Protein AF-A0A517L2W8-F1 (afdb_monomer_lite)

Sequence (191 aa):
MQIPSYGAAPISATFLGARALQITFLIVVVGLTSNFVNGMVMAQHDPSKEIVGALVITCLAMLYTLLSISFYWASANIGMFVMAAIDFLIFIAFTVVSVSVGRPVASLNCYYPFANFGGDVLKNIQDNIGKPGSTIALQSWTGMSKSNCFETKAIWGFCIALTVLYFTTAALLPTLHFKNKKAGGFVKTVE

Secondary structure (DSSP, 8-state):
-PPB-TT-HHHHHHHHHHHHHHHHHHHHHHHHHHHHHHHHHHTTEEPPHHHHHHHHHHHHHHHHHHHHHHHHHTT-TTHHHHHHHHHHHHHHHHHHHHHHHHHHHHT--SSSTTTT--HHHHHHHHHHTT-TTEE--HHHHHTS-HHHHHHHHHHHHHHHHHHHHHHHHHHHHHHHHHHHHHTTT--PBP-

Organism: NCBI:txid50376

Foldseek 3Di:
DFQFCLLPNVLSVLLVVLLVLLLVLLVLLLVLLVVLCVVQVVQLEHEAPLSVLLNVLSVVSNVLSVVLVVVSVVLDLVVLLVLLVVLVVSLVSLVVSLVVLCVLLVQDDLVQQPPRDDPVLVVLCVVARPPRHHHRHLNNSLSHHSVSSVSSVSSSVSSVVSSVSSNSSSVSSVVSSVSSVVVVVDRDGDD

Structure (mmCIF, N/CA/C/O backbone):
data_AF-A0A517L2W8-F1
#
_entry.id   AF-A0A517L2W8-F1
#
loop_
_atom_site.group_PDB
_atom_site.id
_atom_site.type_symbol
_atom_site.label_atom_id
_atom_site.label_alt_id
_atom_site.label_comp_id
_atom_site.label_asym_id
_atom_site.label_entity_id
_atom_site.label_seq_id
_atom_site.pdbx_PDB_ins_code
_atom_site.Cartn_x
_atom_site.Cartn_y
_atom_site.Cartn_z
_atom_site.occupancy
_atom_site.B_iso_or_equiv
_atom_site.auth_seq_id
_atom_site.auth_comp_id
_atom_site.auth_asym_id
_atom_site.auth_atom_id
_atom_site.pdbx_PDB_model_num
ATOM 1 N N . MET A 1 1 ? -20.989 15.543 9.792 1.00 58.00 1 MET A N 1
ATOM 2 C CA . MET A 1 1 ? -21.321 14.321 10.560 1.00 58.00 1 MET A CA 1
ATOM 3 C C . MET A 1 1 ? -20.370 14.226 11.736 1.00 58.00 1 MET A C 1
ATOM 5 O O . MET A 1 1 ? -19.180 14.437 11.538 1.00 58.00 1 MET A O 1
ATOM 9 N N . GLN A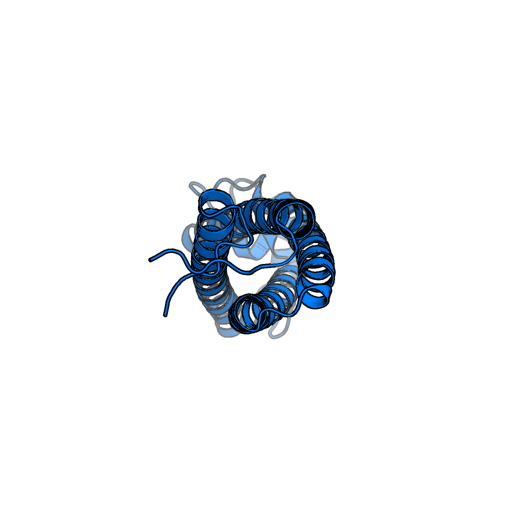 1 2 ? -20.891 13.990 12.940 1.00 69.19 2 GLN A N 1
ATOM 10 C CA . GLN A 1 2 ? -20.072 13.874 14.150 1.00 69.19 2 GLN A CA 1
ATOM 11 C C . GLN A 1 2 ? -19.293 12.556 14.136 1.00 69.19 2 GLN A C 1
ATOM 13 O O . GLN A 1 2 ? -19.828 11.515 13.754 1.00 69.19 2 GLN A O 1
ATOM 18 N N . ILE A 1 3 ? -18.021 12.607 14.530 1.00 73.31 3 ILE A N 1
ATOM 19 C CA . ILE A 1 3 ? -17.150 11.431 14.561 1.00 73.31 3 ILE A CA 1
ATOM 20 C C . ILE A 1 3 ? -17.549 10.564 15.771 1.00 73.31 3 ILE A C 1
ATOM 22 O O . ILE A 1 3 ? -17.597 11.079 16.893 1.00 73.31 3 ILE A O 1
ATOM 26 N N . PRO A 1 4 ? -17.821 9.258 15.594 1.00 74.75 4 PRO A N 1
ATOM 27 C CA . PRO A 1 4 ? -18.129 8.372 16.715 1.00 74.75 4 PRO A CA 1
ATOM 28 C C . PRO A 1 4 ? -16.947 8.280 17.696 1.00 74.75 4 PRO A C 1
ATOM 30 O O . PRO A 1 4 ? -15.856 7.872 17.307 1.00 74.75 4 PRO A O 1
ATOM 33 N N . SER A 1 5 ? -17.133 8.630 18.974 1.00 73.38 5 SER A N 1
ATOM 34 C CA . SER A 1 5 ? -16.032 8.641 19.959 1.00 73.38 5 SER A CA 1
ATOM 35 C C . SER A 1 5 ? -15.668 7.247 20.474 1.00 73.38 5 SER A C 1
ATOM 37 O O . SER A 1 5 ? -14.522 7.015 20.851 1.00 73.38 5 SER A O 1
ATOM 39 N N . TYR A 1 6 ? -16.637 6.321 20.543 1.00 73.00 6 TYR A N 1
ATOM 40 C CA . TYR A 1 6 ? -16.485 4.979 21.142 1.00 73.00 6 TYR A CA 1
ATOM 41 C C . TYR A 1 6 ? -15.794 4.988 22.528 1.00 73.00 6 TYR A C 1
ATOM 43 O O . TYR A 1 6 ? -15.005 4.105 22.867 1.00 73.00 6 TYR A O 1
ATOM 51 N N . GLY A 1 7 ? -16.040 6.032 23.331 1.00 72.06 7 GLY A N 1
ATOM 52 C CA . GLY A 1 7 ? -15.408 6.224 24.643 1.00 72.06 7 GLY A CA 1
ATOM 53 C C . GLY A 1 7 ? -13.918 6.604 24.599 1.00 72.06 7 GLY A C 1
ATOM 54 O O . GLY A 1 7 ? -13.268 6.634 25.644 1.00 72.06 7 GLY A O 1
ATOM 55 N N . ALA A 1 8 ? -13.366 6.885 23.414 1.00 79.88 8 ALA A N 1
ATOM 56 C CA . ALA A 1 8 ? -11.967 7.228 23.186 1.00 79.88 8 ALA A CA 1
ATOM 57 C C . ALA A 1 8 ? -11.789 8.141 21.952 1.00 79.88 8 ALA A C 1
ATOM 59 O O . ALA A 1 8 ? -11.167 7.751 20.961 1.00 79.88 8 ALA A O 1
ATOM 60 N N . ALA A 1 9 ? -12.283 9.381 22.049 1.00 78.19 9 ALA A N 1
ATOM 61 C CA . ALA A 1 9 ? -12.197 10.411 21.006 1.00 78.19 9 ALA A CA 1
ATOM 62 C C . ALA A 1 9 ? -10.835 10.508 20.278 1.00 78.19 9 ALA A C 1
ATOM 64 O O . ALA A 1 9 ? -10.842 10.496 19.047 1.00 78.19 9 ALA A O 1
ATOM 65 N N . PRO A 1 10 ? -9.667 10.547 20.962 1.00 84.56 10 PRO A N 1
ATOM 66 C CA . PRO A 1 10 ? -8.392 10.670 20.253 1.00 84.56 10 PRO A CA 1
ATOM 67 C C . PRO A 1 10 ? -8.080 9.447 19.382 1.00 84.56 10 PRO A C 1
ATOM 69 O O . PRO A 1 10 ? -7.585 9.602 18.274 1.00 84.56 10 PRO A O 1
ATOM 72 N N . ILE A 1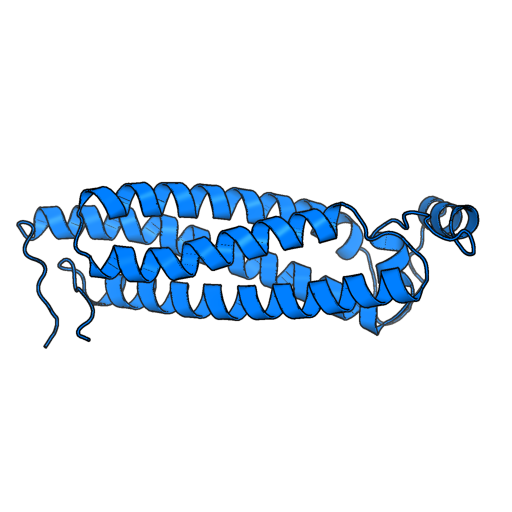 11 ? -8.425 8.237 19.835 1.00 86.12 11 ILE A N 1
ATOM 73 C CA . ILE A 1 11 ? -8.148 6.987 19.107 1.00 86.12 11 ILE A CA 1
ATOM 74 C C . ILE A 1 11 ? -9.038 6.887 17.863 1.00 86.12 11 ILE A C 1
ATOM 76 O O . ILE A 1 11 ? -8.580 6.497 16.790 1.00 86.12 11 ILE A O 1
ATOM 80 N N . SER A 1 12 ? -10.302 7.288 18.006 1.00 86.12 12 SER A N 1
ATOM 81 C CA . SER A 1 12 ? -11.254 7.407 16.902 1.00 86.12 12 SER A CA 1
ATOM 82 C C . SER A 1 12 ? -10.766 8.384 15.822 1.00 86.12 12 SER A C 1
ATOM 84 O O . SER A 1 12 ? -10.718 8.037 14.639 1.00 86.12 12 SER A O 1
ATOM 86 N N . ALA A 1 13 ? -10.303 9.570 16.230 1.00 87.69 13 ALA A N 1
ATOM 87 C CA . ALA A 1 13 ? -9.755 10.563 15.311 1.00 87.69 13 ALA A CA 1
ATOM 88 C C . ALA A 1 13 ? -8.490 10.056 14.596 1.00 87.69 13 ALA A C 1
ATOM 90 O O . ALA A 1 13 ? -8.365 10.225 13.382 1.00 87.69 13 ALA A O 1
ATOM 91 N N . THR A 1 14 ? -7.577 9.380 15.308 1.00 91.00 14 THR A N 1
ATOM 92 C CA . THR A 1 14 ? -6.382 8.774 14.697 1.00 91.00 14 THR A CA 1
ATOM 93 C C . THR A 1 14 ? -6.744 7.695 13.678 1.00 91.00 14 THR A C 1
ATOM 95 O O . THR A 1 14 ? -6.132 7.648 12.614 1.00 91.00 14 THR A O 1
ATOM 98 N N . PHE A 1 15 ? -7.754 6.861 13.951 1.00 91.56 15 PHE A N 1
ATOM 99 C CA . PHE A 1 15 ? -8.226 5.860 12.990 1.00 91.56 15 PHE A CA 1
ATOM 100 C C . PHE A 1 15 ? -8.744 6.513 11.701 1.00 91.56 15 PHE A C 1
ATOM 102 O O . PHE A 1 15 ? -8.334 6.121 10.608 1.00 91.56 15 PHE A O 1
ATOM 109 N N . LEU A 1 16 ? -9.590 7.542 11.812 1.00 91.50 16 LEU A N 1
ATOM 110 C CA . LEU A 1 16 ? -10.121 8.241 10.639 1.00 91.50 16 LEU A CA 1
ATOM 111 C C . LEU A 1 16 ? -9.016 8.980 9.861 1.00 91.50 16 LEU A C 1
ATOM 113 O O . LEU A 1 16 ? -8.999 8.946 8.631 1.00 91.50 16 LEU A O 1
ATOM 117 N N . GLY A 1 17 ? -8.055 9.584 10.566 1.00 93.31 17 GLY A N 1
ATOM 118 C CA . GLY A 1 17 ? -6.875 10.199 9.955 1.00 93.31 17 GLY A CA 1
ATOM 119 C C . GLY A 1 17 ? -6.003 9.186 9.206 1.00 93.31 17 GLY A C 1
ATOM 120 O O . GLY A 1 17 ? -5.597 9.437 8.071 1.00 93.31 17 GLY A O 1
ATOM 121 N N . ALA A 1 18 ? -5.779 8.006 9.791 1.00 95.00 18 ALA A N 1
ATOM 122 C CA . ALA A 1 18 ? -5.057 6.921 9.134 1.00 95.00 18 ALA A CA 1
ATOM 123 C C . ALA A 1 18 ? -5.788 6.434 7.872 1.00 95.00 18 ALA A C 1
ATOM 125 O O . ALA A 1 18 ? -5.142 6.227 6.849 1.00 95.00 18 ALA A O 1
ATOM 126 N N . ARG A 1 19 ? -7.126 6.334 7.895 1.00 94.69 19 ARG A N 1
ATOM 127 C CA . ARG A 1 19 ? -7.937 5.993 6.710 1.00 94.69 19 ARG A CA 1
ATOM 128 C C . ARG A 1 19 ? -7.800 7.023 5.589 1.00 94.69 19 ARG A C 1
ATOM 130 O O . ARG A 1 19 ? -7.631 6.642 4.433 1.00 94.69 19 ARG A O 1
ATOM 137 N N . ALA A 1 20 ? -7.819 8.313 5.916 1.00 95.19 20 ALA A N 1
ATOM 138 C CA . ALA A 1 20 ? -7.631 9.373 4.926 1.00 95.19 20 ALA A CA 1
ATOM 139 C C . ALA A 1 20 ? -6.241 9.300 4.261 1.00 95.19 20 ALA A C 1
ATOM 141 O O . ALA A 1 20 ? -6.124 9.394 3.035 1.00 95.19 20 ALA A O 1
ATOM 142 N N . LEU A 1 21 ? -5.190 9.064 5.055 1.00 96.12 21 LEU A N 1
ATOM 143 C CA . LEU A 1 21 ? -3.832 8.866 4.539 1.00 96.12 21 LEU A CA 1
ATOM 144 C C . LEU A 1 21 ? -3.711 7.590 3.696 1.00 96.12 21 LEU A C 1
ATOM 146 O O . LEU A 1 21 ? -3.106 7.635 2.627 1.00 96.12 21 LEU A O 1
ATOM 150 N N . GLN A 1 22 ? -4.328 6.481 4.124 1.00 97.06 22 GLN A N 1
ATOM 151 C CA . GLN A 1 22 ? -4.379 5.238 3.346 1.00 97.06 22 GLN A CA 1
ATOM 152 C C . GLN A 1 22 ? -4.997 5.488 1.969 1.00 97.06 22 GLN A C 1
ATOM 154 O O . GLN A 1 22 ? -4.376 5.155 0.967 1.00 97.06 22 GLN A O 1
ATOM 159 N N . ILE A 1 23 ? -6.168 6.133 1.897 1.00 96.62 23 ILE A N 1
ATOM 160 C CA . ILE A 1 23 ? -6.827 6.459 0.620 1.00 96.62 23 ILE A CA 1
ATOM 161 C C . ILE A 1 23 ? -5.908 7.299 -0.267 1.00 96.62 23 ILE A C 1
ATOM 163 O O . ILE A 1 23 ? -5.744 6.995 -1.447 1.00 96.62 23 ILE A O 1
ATOM 167 N N . THR A 1 24 ? -5.270 8.318 0.308 1.00 96.88 24 THR A N 1
ATOM 168 C CA . THR A 1 24 ? -4.373 9.212 -0.434 1.00 96.88 24 THR A CA 1
ATOM 169 C C . THR A 1 24 ? -3.207 8.436 -1.046 1.00 96.88 24 THR A C 1
ATOM 171 O O . THR A 1 24 ? -2.943 8.551 -2.242 1.00 96.88 24 THR A O 1
ATOM 174 N N . PHE A 1 25 ? -2.537 7.590 -0.260 1.00 96.75 25 PHE A N 1
ATOM 175 C CA . PHE A 1 25 ? -1.421 6.779 -0.747 1.00 96.75 25 PHE A CA 1
ATOM 176 C C . PHE A 1 25 ? -1.865 5.709 -1.748 1.00 96.75 25 PHE A C 1
ATOM 178 O O . PHE A 1 25 ? -1.164 5.488 -2.731 1.00 96.75 25 PHE A O 1
ATOM 185 N N . LEU A 1 26 ? -3.038 5.095 -1.566 1.00 96.81 26 LEU A N 1
ATOM 186 C CA . LEU A 1 26 ? -3.591 4.138 -2.531 1.00 96.81 26 LEU A CA 1
ATOM 187 C C . LEU A 1 26 ? -3.848 4.804 -3.890 1.00 96.81 26 LEU A C 1
ATOM 189 O O . LEU A 1 26 ? -3.495 4.225 -4.912 1.00 96.81 26 LEU A O 1
ATOM 193 N N . ILE A 1 27 ? -4.399 6.024 -3.921 1.00 96.25 27 ILE A N 1
ATOM 194 C CA . ILE A 1 27 ? -4.613 6.778 -5.171 1.00 96.25 27 ILE A CA 1
ATOM 195 C C . ILE A 1 27 ? -3.280 7.053 -5.870 1.00 96.25 27 ILE A C 1
ATOM 197 O O . ILE A 1 27 ? -3.160 6.832 -7.075 1.00 96.25 27 ILE A O 1
ATOM 201 N N . VAL A 1 28 ? -2.264 7.486 -5.117 1.00 96.12 28 VAL A N 1
ATOM 202 C CA . VAL A 1 28 ? -0.927 7.740 -5.672 1.00 96.12 28 VAL A CA 1
ATOM 203 C C . VAL A 1 28 ? -0.316 6.460 -6.245 1.00 96.12 28 VAL A C 1
ATOM 205 O O . VAL A 1 28 ? 0.181 6.478 -7.370 1.00 96.12 28 VAL A O 1
ATOM 208 N N . VAL A 1 29 ? -0.393 5.337 -5.523 1.00 94.94 29 VAL A N 1
ATOM 209 C CA . VAL A 1 29 ? 0.122 4.044 -6.003 1.00 94.94 29 VAL A CA 1
ATOM 210 C C . VAL A 1 29 ? -0.596 3.607 -7.276 1.00 94.94 29 VAL A C 1
ATOM 212 O O . VAL A 1 29 ? 0.080 3.218 -8.226 1.00 94.94 29 VAL A O 1
ATOM 215 N N . VAL A 1 30 ? -1.928 3.712 -7.346 1.00 95.56 30 VAL A N 1
ATOM 216 C CA . VAL A 1 30 ? -2.695 3.392 -8.565 1.00 95.56 30 VAL A CA 1
ATOM 217 C C . VAL A 1 30 ? -2.257 4.273 -9.739 1.00 95.56 30 VAL A C 1
ATOM 219 O O . VAL A 1 30 ? -2.046 3.759 -10.836 1.00 95.56 30 VAL A O 1
ATOM 222 N N . GLY A 1 31 ? -2.062 5.576 -9.520 1.00 94.88 31 GLY A N 1
ATOM 223 C CA . GLY A 1 31 ? -1.613 6.503 -10.562 1.00 94.88 31 GLY A CA 1
ATOM 224 C C . GLY A 1 31 ? -0.226 6.156 -11.113 1.00 94.88 31 GLY A C 1
ATOM 225 O O . GLY A 1 31 ? -0.067 5.997 -12.323 1.00 94.88 31 GLY A O 1
ATOM 226 N N . LEU A 1 32 ? 0.759 5.976 -10.226 1.00 93.94 32 LEU A N 1
ATOM 227 C CA . LEU A 1 32 ? 2.132 5.627 -10.613 1.00 93.94 32 LEU A CA 1
ATOM 228 C C . LEU A 1 32 ? 2.197 4.249 -11.285 1.00 93.94 32 LEU A C 1
ATOM 230 O O . LEU A 1 32 ? 2.817 4.085 -12.328 1.00 93.94 32 LEU A O 1
ATOM 234 N N . THR A 1 33 ? 1.518 3.243 -10.732 1.00 91.81 33 THR A N 1
ATOM 235 C CA . THR A 1 33 ? 1.514 1.895 -11.328 1.00 91.81 33 THR A CA 1
ATOM 236 C C . THR A 1 33 ? 0.830 1.868 -12.694 1.00 91.81 33 THR A C 1
ATOM 238 O O . THR A 1 33 ? 1.319 1.191 -13.594 1.00 91.81 33 THR A O 1
ATOM 241 N N . SER A 1 34 ? -0.243 2.638 -12.894 1.00 91.00 34 SER A N 1
ATOM 242 C CA . SER A 1 34 ? -0.917 2.738 -14.197 1.00 91.00 34 SER A CA 1
ATOM 243 C C . SER A 1 34 ? -0.026 3.386 -15.256 1.00 91.00 34 SER A C 1
ATOM 245 O O . SER A 1 34 ? 0.056 2.883 -16.376 1.00 91.00 34 SER A O 1
ATOM 247 N N . ASN A 1 35 ? 0.681 4.466 -14.905 1.00 91.88 35 ASN A N 1
ATOM 248 C CA . ASN A 1 35 ? 1.627 5.117 -15.811 1.00 91.88 35 ASN A CA 1
ATOM 249 C C . ASN A 1 35 ? 2.805 4.192 -16.162 1.00 91.88 35 ASN A C 1
ATOM 251 O O . ASN A 1 35 ? 3.154 4.041 -17.334 1.00 91.88 35 ASN A O 1
ATOM 255 N N . PHE A 1 36 ? 3.346 3.491 -15.166 1.00 89.25 36 PHE A N 1
ATOM 256 C CA . PHE A 1 36 ? 4.402 2.504 -15.359 1.00 89.25 36 PHE A CA 1
ATOM 257 C C . PHE A 1 36 ? 3.981 1.350 -16.289 1.00 89.25 36 PHE A C 1
ATOM 259 O O . PHE A 1 36 ? 4.731 0.970 -17.190 1.00 89.25 36 PHE A O 1
ATOM 266 N N . VAL A 1 37 ? 2.765 0.816 -16.112 1.00 89.88 37 VAL A N 1
ATOM 267 C CA . VAL A 1 37 ? 2.191 -0.218 -16.992 1.00 89.88 37 VAL A CA 1
ATOM 268 C C . VAL A 1 37 ? 1.983 0.318 -18.407 1.00 89.88 37 VAL A C 1
ATOM 270 O O . VAL A 1 37 ? 2.362 -0.354 -19.365 1.00 89.88 37 VAL A O 1
ATOM 273 N N . ASN A 1 38 ? 1.451 1.535 -18.554 1.00 90.38 38 ASN A N 1
ATOM 274 C CA . ASN A 1 38 ? 1.287 2.170 -19.860 1.00 90.38 38 ASN A CA 1
ATOM 275 C C . ASN A 1 38 ? 2.630 2.302 -20.598 1.00 90.38 38 ASN A C 1
ATOM 277 O O . ASN A 1 38 ? 2.705 2.003 -21.786 1.00 90.38 38 ASN A O 1
ATOM 281 N N . GLY A 1 39 ? 3.707 2.659 -19.889 1.00 87.00 39 GLY A N 1
ATOM 282 C CA . GLY A 1 39 ? 5.055 2.709 -20.457 1.00 87.00 39 GLY A CA 1
ATOM 283 C C . GLY A 1 39 ? 5.515 1.372 -21.052 1.00 87.00 39 GLY A C 1
ATOM 284 O O . GLY A 1 39 ? 6.052 1.355 -22.159 1.00 87.00 39 GLY A O 1
ATOM 285 N N . MET A 1 40 ? 5.269 0.254 -20.360 1.00 85.62 40 MET A N 1
ATOM 286 C CA . MET A 1 40 ? 5.620 -1.087 -20.857 1.00 85.62 40 MET A CA 1
ATOM 287 C C . MET A 1 40 ? 4.791 -1.481 -22.083 1.00 85.62 40 MET A C 1
ATOM 289 O O . MET A 1 40 ? 5.347 -1.926 -23.087 1.00 85.62 40 MET A O 1
ATOM 293 N N . VAL A 1 41 ? 3.477 -1.243 -22.034 1.00 88.75 41 VAL A N 1
ATOM 294 C CA . VAL A 1 41 ? 2.559 -1.574 -23.135 1.00 88.75 41 VAL A CA 1
ATOM 295 C C . VAL A 1 41 ? 2.881 -0.758 -24.389 1.00 88.75 41 VAL A C 1
ATOM 297 O O . VAL A 1 41 ? 2.929 -1.304 -25.493 1.00 88.75 41 VAL A O 1
ATOM 300 N N . MET A 1 42 ? 3.177 0.538 -24.238 1.00 87.62 42 MET A N 1
ATOM 301 C CA . MET A 1 42 ? 3.607 1.386 -25.356 1.00 87.62 42 MET A CA 1
ATOM 302 C C . MET A 1 42 ? 4.927 0.910 -25.976 1.00 87.62 42 MET A C 1
ATOM 304 O O . MET A 1 42 ? 5.119 1.059 -27.180 1.00 87.62 42 MET A O 1
ATOM 308 N N . ALA A 1 43 ? 5.804 0.286 -25.186 1.00 84.06 43 ALA A N 1
ATOM 309 C CA . ALA A 1 43 ? 7.033 -0.342 -25.664 1.00 84.06 43 ALA A CA 1
ATOM 310 C C . ALA A 1 43 ? 6.844 -1.782 -26.184 1.00 84.06 43 ALA A C 1
ATOM 312 O O . ALA A 1 43 ? 7.834 -2.452 -26.458 1.00 84.06 43 ALA A O 1
ATOM 313 N N . GLN A 1 44 ? 5.599 -2.249 -26.362 1.00 83.69 44 GLN A N 1
ATOM 314 C CA . GLN A 1 44 ? 5.260 -3.594 -26.856 1.00 83.69 44 GLN A CA 1
ATOM 315 C C . GLN A 1 44 ? 5.723 -4.738 -25.936 1.00 83.69 44 GLN A C 1
ATOM 317 O O . GLN A 1 44 ? 5.949 -5.860 -26.399 1.00 83.69 44 GLN A O 1
ATOM 322 N N . HIS A 1 45 ? 5.828 -4.466 -24.634 1.00 83.12 45 HIS A N 1
ATOM 323 C CA . HIS A 1 45 ? 6.182 -5.451 -23.617 1.00 83.12 45 HIS A CA 1
ATOM 324 C C . HIS A 1 45 ? 5.017 -5.722 -22.669 1.00 83.12 45 HIS A C 1
ATOM 326 O O . HIS A 1 45 ? 4.269 -4.815 -22.295 1.00 83.12 45 HIS A O 1
ATOM 332 N N . ASP A 1 46 ? 4.906 -6.976 -22.237 1.00 84.06 46 ASP A N 1
ATOM 333 C CA . ASP A 1 46 ? 3.915 -7.361 -21.240 1.00 84.06 46 ASP A CA 1
ATOM 334 C C . ASP A 1 46 ? 4.347 -6.889 -19.845 1.00 84.06 46 ASP A C 1
ATOM 336 O O . ASP A 1 46 ? 5.527 -7.014 -19.484 1.00 84.06 46 ASP A O 1
ATOM 340 N N . PRO A 1 47 ? 3.411 -6.361 -19.034 1.00 82.81 47 PRO A N 1
ATOM 341 C CA . PRO A 1 47 ? 3.729 -5.845 -17.715 1.00 82.81 47 PRO A CA 1
ATOM 342 C C . PRO A 1 47 ? 4.225 -6.950 -16.780 1.00 82.81 47 PRO A C 1
ATOM 344 O O . PRO A 1 47 ? 3.739 -8.084 -16.794 1.00 82.81 47 PRO A O 1
ATOM 347 N N . SER A 1 48 ? 5.179 -6.603 -15.916 1.00 82.56 48 SER A N 1
ATOM 348 C CA . SER A 1 48 ? 5.731 -7.548 -14.950 1.00 82.56 48 SER A CA 1
ATOM 349 C C . SER A 1 48 ? 4.673 -8.012 -13.938 1.00 82.56 48 SER A C 1
ATOM 351 O O . SER A 1 48 ? 3.843 -7.235 -13.449 1.00 82.56 48 SER A O 1
ATOM 353 N N . LYS A 1 49 ? 4.708 -9.305 -13.597 1.00 85.75 49 LYS A N 1
ATOM 354 C CA . LYS A 1 49 ? 3.699 -9.956 -12.741 1.00 85.75 49 LYS A CA 1
ATOM 355 C C . LYS A 1 49 ? 3.615 -9.322 -11.352 1.00 85.75 49 LYS A C 1
ATOM 357 O O . LYS A 1 49 ? 2.538 -9.265 -10.765 1.00 85.75 49 LYS A O 1
ATOM 362 N N . GLU A 1 50 ? 4.737 -8.825 -10.839 1.00 86.12 50 GLU A N 1
ATOM 363 C CA . GLU A 1 50 ? 4.837 -8.182 -9.531 1.00 86.12 50 GLU A CA 1
ATOM 364 C C . GLU A 1 50 ? 4.038 -6.874 -9.481 1.00 86.12 50 GLU A C 1
ATOM 366 O O . GLU A 1 50 ? 3.312 -6.635 -8.517 1.00 86.12 50 GLU A O 1
ATOM 371 N N . ILE A 1 51 ? 4.126 -6.047 -10.531 1.00 86.31 51 ILE A N 1
ATOM 372 C CA . ILE A 1 51 ? 3.413 -4.763 -10.599 1.00 86.31 51 ILE A CA 1
ATOM 373 C C . ILE A 1 51 ? 1.922 -4.984 -10.832 1.00 86.31 51 ILE A C 1
ATOM 375 O O . ILE A 1 51 ? 1.104 -4.328 -10.187 1.00 86.31 51 ILE A O 1
ATOM 379 N N . VAL A 1 52 ? 1.556 -5.947 -11.682 1.00 88.06 52 VAL A N 1
ATOM 380 C CA . VAL A 1 52 ? 0.147 -6.319 -11.880 1.00 88.06 52 VAL A CA 1
ATOM 381 C C . VAL A 1 52 ? -0.462 -6.826 -10.569 1.00 88.06 52 VAL A C 1
ATOM 383 O O . VAL A 1 52 ? -1.547 -6.391 -10.185 1.00 88.06 52 VAL A O 1
ATOM 386 N N . GLY A 1 53 ? 0.251 -7.684 -9.831 1.00 87.06 53 GLY A N 1
ATOM 387 C CA . GLY A 1 53 ? -0.187 -8.158 -8.517 1.00 87.06 53 GLY A CA 1
ATOM 388 C C . GLY A 1 53 ? -0.348 -7.025 -7.498 1.00 87.06 53 GLY A C 1
ATOM 389 O O . GLY A 1 53 ? -1.366 -6.958 -6.805 1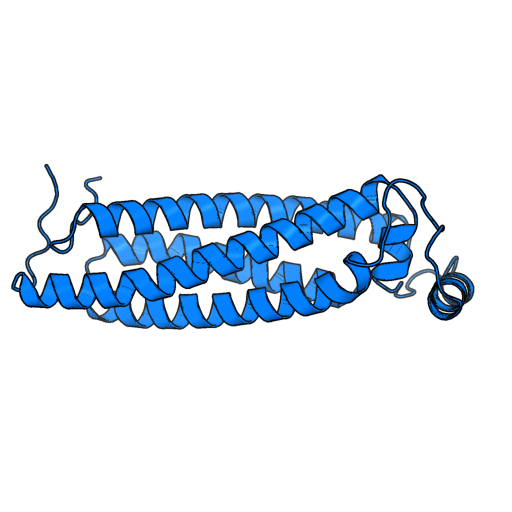.00 87.06 53 GLY A O 1
ATOM 390 N N . ALA A 1 54 ? 0.612 -6.096 -7.444 1.00 89.19 54 ALA A N 1
ATOM 391 C CA . ALA A 1 54 ? 0.540 -4.921 -6.579 1.00 89.19 54 ALA A CA 1
ATOM 392 C C . ALA A 1 54 ? -0.663 -4.024 -6.916 1.00 89.19 54 ALA A C 1
ATOM 394 O O . ALA A 1 54 ? -1.358 -3.570 -6.005 1.00 89.19 54 ALA A O 1
ATOM 395 N N . LEU A 1 55 ? -0.949 -3.809 -8.204 1.00 91.56 55 LEU A N 1
ATOM 396 C CA . LEU A 1 55 ? -2.093 -3.020 -8.660 1.00 91.56 55 LEU A CA 1
ATOM 397 C C . LEU A 1 55 ? -3.419 -3.646 -8.206 1.00 91.56 55 LEU A C 1
ATOM 399 O O . LEU A 1 55 ? -4.252 -2.954 -7.624 1.00 91.56 55 LEU A O 1
ATOM 403 N N . VAL A 1 56 ? -3.593 -4.959 -8.393 1.00 93.50 56 VAL A N 1
ATOM 404 C CA . VAL A 1 56 ? -4.815 -5.672 -7.976 1.00 93.50 56 VAL A CA 1
ATOM 405 C C . VAL A 1 56 ? -5.037 -5.556 -6.466 1.00 93.50 56 VAL A C 1
ATOM 407 O O . VAL A 1 56 ? -6.136 -5.203 -6.033 1.00 93.50 56 VAL A O 1
ATOM 410 N N . ILE A 1 57 ? -3.996 -5.794 -5.659 1.00 94.31 57 ILE A N 1
ATOM 411 C CA . ILE A 1 57 ? -4.073 -5.662 -4.195 1.00 94.31 57 ILE A CA 1
ATOM 412 C C . ILE A 1 57 ? -4.431 -4.224 -3.804 1.00 94.31 57 ILE A C 1
ATOM 414 O O . ILE A 1 57 ? -5.293 -4.018 -2.951 1.00 94.31 57 ILE A O 1
ATOM 418 N N . THR A 1 58 ? -3.824 -3.231 -4.455 1.00 94.88 58 THR A N 1
ATOM 419 C CA . THR A 1 58 ? -4.078 -1.807 -4.190 1.00 94.88 58 THR A CA 1
ATOM 420 C C . THR A 1 58 ? -5.529 -1.427 -4.493 1.00 94.88 58 THR A C 1
ATOM 422 O O . THR A 1 58 ? -6.161 -0.751 -3.682 1.00 94.88 58 THR A O 1
ATOM 425 N N . CYS A 1 59 ? -6.099 -1.909 -5.601 1.00 94.69 59 CYS A N 1
ATOM 426 C CA . CYS A 1 59 ? -7.502 -1.674 -5.952 1.00 94.69 59 CYS A CA 1
ATOM 427 C C . CYS A 1 59 ? -8.470 -2.297 -4.933 1.00 94.69 59 CYS A C 1
ATOM 429 O O . CYS A 1 59 ? -9.404 -1.634 -4.480 1.00 94.69 59 CYS A O 1
ATOM 431 N N . LEU A 1 60 ? -8.231 -3.548 -4.523 1.00 95.12 60 LEU A N 1
ATOM 432 C CA . LEU A 1 60 ? -9.049 -4.216 -3.502 1.00 95.12 60 LEU A CA 1
ATOM 433 C C . LEU A 1 60 ? -8.953 -3.504 -2.147 1.00 95.12 60 LEU A C 1
ATOM 435 O O . LEU A 1 60 ? -9.967 -3.281 -1.484 1.00 95.12 60 LEU A O 1
ATOM 439 N N . ALA A 1 61 ? -7.743 -3.097 -1.761 1.00 95.81 61 ALA A N 1
ATOM 440 C CA . ALA A 1 61 ? -7.495 -2.356 -0.534 1.00 95.81 61 ALA A CA 1
ATOM 441 C C . ALA A 1 61 ? -8.176 -0.976 -0.550 1.00 95.81 61 ALA A C 1
ATOM 443 O O . ALA A 1 61 ? -8.742 -0.560 0.460 1.00 95.81 61 ALA A O 1
ATOM 444 N N . MET A 1 62 ? -8.193 -0.286 -1.695 1.00 95.19 62 MET A N 1
ATOM 445 C CA . MET A 1 62 ? -8.895 0.992 -1.862 1.00 95.19 62 MET A CA 1
ATOM 446 C C . MET A 1 62 ? -10.405 0.836 -1.679 1.00 95.19 62 MET A C 1
ATOM 448 O O . MET A 1 62 ? -10.996 1.568 -0.883 1.00 95.19 62 MET A O 1
ATOM 452 N N . LEU A 1 63 ? -11.016 -0.143 -2.354 1.00 94.56 63 LEU A N 1
ATOM 453 C CA . LEU A 1 63 ? -12.445 -0.437 -2.207 1.00 94.56 63 LEU A CA 1
ATOM 454 C C . LEU A 1 63 ? -12.801 -0.755 -0.753 1.00 94.56 63 LEU A C 1
ATOM 456 O O . LEU A 1 63 ? -13.738 -0.177 -0.202 1.00 94.56 63 LEU A O 1
ATOM 460 N N . TYR A 1 64 ? -12.021 -1.621 -0.105 1.00 95.06 64 TYR A N 1
ATOM 461 C CA . TYR A 1 64 ? -12.214 -1.940 1.306 1.00 95.06 64 TYR A CA 1
ATOM 462 C C . TYR A 1 64 ? -12.081 -0.700 2.204 1.00 95.06 64 TYR A C 1
ATOM 464 O O . TYR A 1 64 ? -12.926 -0.484 3.071 1.00 95.06 64 TYR A O 1
ATOM 472 N N . THR A 1 65 ? -11.064 0.139 1.989 1.00 94.38 65 THR A N 1
ATOM 473 C CA . THR A 1 65 ? -10.824 1.323 2.830 1.00 94.38 65 THR A CA 1
ATOM 474 C C . THR A 1 65 ? -11.995 2.299 2.755 1.00 94.38 65 THR A C 1
ATOM 476 O O . THR A 1 65 ? -12.429 2.801 3.791 1.00 94.38 65 THR A O 1
ATOM 479 N N . LEU A 1 66 ? -12.574 2.501 1.567 1.00 92.75 66 LEU A N 1
ATOM 480 C CA . LEU A 1 66 ? -13.773 3.324 1.386 1.00 92.75 66 LEU A CA 1
ATOM 481 C C . LEU A 1 66 ? -14.985 2.743 2.127 1.00 92.75 66 LEU A C 1
ATOM 483 O O . LEU A 1 66 ? -15.643 3.458 2.883 1.00 92.75 66 LEU A O 1
ATOM 487 N N . LEU A 1 67 ? -15.242 1.440 1.978 1.00 91.31 67 LEU A N 1
ATOM 488 C CA . LEU A 1 67 ? -16.352 0.767 2.664 1.00 91.31 67 LEU A CA 1
ATOM 489 C C . LEU A 1 67 ? -16.182 0.774 4.190 1.00 91.31 67 LEU A C 1
ATOM 491 O O . LEU A 1 67 ? -17.155 0.927 4.930 1.00 91.31 67 LEU A O 1
ATOM 495 N N . SER A 1 68 ? -14.945 0.647 4.672 1.00 90.62 68 SER A N 1
ATOM 496 C CA . SER A 1 68 ? -14.639 0.620 6.103 1.00 90.62 68 SER A CA 1
ATOM 497 C C . SER A 1 68 ? -15.025 1.922 6.815 1.00 90.62 68 SER A C 1
ATOM 499 O O . SER A 1 68 ? -15.417 1.877 7.979 1.00 90.62 68 SER A O 1
ATOM 501 N N . ILE A 1 69 ? -15.000 3.070 6.123 1.00 89.25 69 ILE A N 1
ATOM 502 C CA . ILE A 1 69 ? -15.443 4.358 6.681 1.00 89.25 69 ILE A CA 1
ATOM 503 C C . ILE A 1 69 ? -16.955 4.334 6.928 1.00 89.25 69 ILE A C 1
ATOM 505 O O . ILE A 1 69 ? -17.412 4.713 8.007 1.00 89.25 69 ILE A O 1
ATOM 509 N N . SER A 1 70 ? -17.734 3.835 5.965 1.00 87.12 70 SER A N 1
ATOM 510 C CA . SER A 1 70 ? -19.185 3.688 6.116 1.00 87.12 70 SER A CA 1
ATOM 511 C C . SER A 1 70 ? -19.533 2.722 7.249 1.00 87.12 70 SER A C 1
ATOM 513 O O . SER A 1 70 ? -20.377 3.034 8.089 1.00 87.12 70 SER A O 1
ATOM 515 N N . PHE A 1 71 ? -18.838 1.582 7.335 1.00 85.00 71 PHE A N 1
ATOM 516 C CA . PHE A 1 71 ? -19.032 0.628 8.431 1.00 85.00 71 PHE A CA 1
ATOM 517 C C . PHE A 1 71 ? -18.626 1.194 9.795 1.00 85.00 71 PHE A C 1
ATOM 519 O O . PHE A 1 71 ? -19.291 0.911 10.792 1.00 85.00 71 PHE A O 1
ATOM 526 N N . TYR A 1 72 ? -17.585 2.027 9.849 1.00 84.62 72 TYR A N 1
ATOM 527 C CA . TYR A 1 72 ? -17.155 2.694 11.074 1.00 84.62 72 TYR A CA 1
ATOM 528 C C . TYR A 1 72 ? -18.218 3.651 11.633 1.00 84.62 72 TYR A C 1
ATOM 530 O O . TYR A 1 72 ? -18.367 3.766 12.851 1.00 84.62 72 TYR A O 1
ATOM 538 N N . TRP A 1 73 ? -18.988 4.305 10.762 1.00 83.06 73 TRP A N 1
ATOM 539 C CA . TRP A 1 73 ? -20.109 5.160 11.161 1.00 83.06 73 TRP A CA 1
ATOM 540 C C . TRP A 1 73 ? -21.397 4.399 11.477 1.00 83.06 73 TRP A C 1
ATOM 542 O O . TRP A 1 73 ? -22.200 4.886 12.267 1.00 83.06 73 TRP A O 1
ATOM 552 N N . ALA A 1 74 ? -21.581 3.194 10.936 1.00 77.88 74 ALA A N 1
ATOM 553 C CA . ALA A 1 74 ? -22.779 2.383 11.162 1.00 77.88 74 ALA A CA 1
ATOM 554 C C . ALA A 1 74 ? -22.904 1.797 12.591 1.00 77.88 74 ALA A C 1
ATOM 556 O O . ALA A 1 74 ? -23.861 1.080 12.870 1.00 77.88 74 ALA A O 1
ATOM 557 N N . SER A 1 75 ? -21.976 2.095 13.514 1.00 65.38 75 SER A N 1
ATOM 558 C CA . SER A 1 75 ? -22.049 1.741 14.948 1.00 65.38 75 SER A CA 1
ATOM 559 C C . SER A 1 75 ? -22.199 0.235 15.260 1.00 65.38 75 SER A C 1
ATOM 561 O O . SER A 1 75 ? -22.590 -0.171 16.357 1.00 65.38 75 SER A O 1
ATOM 563 N N . ALA A 1 76 ? -21.870 -0.645 14.312 1.00 60.28 76 ALA A N 1
ATOM 564 C CA . ALA A 1 76 ? -21.970 -2.088 14.506 1.00 60.28 76 ALA A CA 1
ATOM 565 C C . ALA A 1 76 ? -20.753 -2.623 15.288 1.00 60.28 76 ALA A C 1
ATOM 567 O O . ALA A 1 76 ? -19.662 -2.782 14.740 1.00 60.28 76 ALA A O 1
ATOM 568 N N . ASN A 1 77 ? -20.943 -2.959 16.571 1.00 61.22 77 ASN A N 1
ATOM 569 C CA . ASN A 1 77 ? -19.863 -3.401 17.470 1.00 61.22 77 ASN A CA 1
ATOM 570 C C . ASN A 1 77 ? -19.098 -4.656 17.000 1.00 61.22 77 ASN A C 1
ATOM 572 O O . ASN A 1 77 ? -17.902 -4.764 17.272 1.00 61.22 77 ASN A O 1
ATOM 576 N N . ILE A 1 78 ? -19.751 -5.580 16.283 1.00 62.00 78 ILE A N 1
ATOM 577 C CA . ILE A 1 78 ? -19.108 -6.774 15.694 1.00 62.00 78 ILE A CA 1
ATOM 578 C C . ILE A 1 78 ? -18.239 -6.395 14.482 1.00 62.00 78 ILE A C 1
ATOM 580 O O . ILE A 1 78 ? -17.203 -7.014 14.236 1.00 62.00 78 ILE A O 1
ATOM 584 N N . GLY A 1 79 ? -18.605 -5.327 13.767 1.00 76.94 79 GLY A N 1
ATOM 585 C CA . GLY A 1 79 ? -17.880 -4.847 12.593 1.00 76.94 79 GLY A CA 1
ATOM 586 C C . GLY A 1 79 ? -16.448 -4.413 12.906 1.00 76.94 79 GLY A C 1
ATOM 587 O O . GLY A 1 79 ? -15.570 -4.590 12.069 1.00 76.94 79 GLY A O 1
ATOM 588 N N . MET A 1 80 ? -16.165 -3.925 14.121 1.00 80.69 80 MET A N 1
ATOM 589 C CA . MET A 1 80 ? -14.819 -3.459 14.489 1.00 80.69 80 MET A CA 1
ATOM 590 C C . MET A 1 80 ? -13.765 -4.574 14.477 1.00 80.69 80 MET A C 1
ATOM 592 O O . MET A 1 80 ? -12.649 -4.344 14.017 1.00 80.69 80 MET A O 1
ATOM 596 N N . PHE A 1 81 ? -14.104 -5.784 14.936 1.00 84.12 81 PHE A N 1
ATOM 597 C CA . PHE A 1 81 ? -13.150 -6.901 14.952 1.00 84.12 81 PHE A CA 1
ATOM 598 C C . PHE A 1 81 ? -12.925 -7.471 13.548 1.00 84.12 81 PHE A C 1
ATOM 600 O O . PHE A 1 81 ? -11.796 -7.774 13.171 1.00 84.12 81 PHE A O 1
ATOM 607 N N . VAL A 1 82 ? -13.990 -7.546 12.744 1.00 88.94 82 VAL A N 1
ATOM 608 C CA . VAL A 1 82 ? -13.901 -7.948 11.333 1.00 88.94 82 VAL A CA 1
ATOM 609 C C . VAL A 1 82 ? -13.049 -6.952 10.547 1.00 88.94 82 VAL A C 1
ATOM 611 O O . VAL A 1 82 ? -12.172 -7.360 9.791 1.00 88.94 82 VAL A O 1
ATOM 614 N N . MET A 1 83 ? -13.236 -5.648 10.770 1.00 90.12 83 MET A N 1
ATOM 615 C CA . MET A 1 83 ? -12.393 -4.623 10.157 1.00 90.12 83 MET A CA 1
ATOM 616 C C . MET A 1 83 ? -10.927 -4.769 10.580 1.00 90.12 83 MET A C 1
ATOM 618 O O . MET A 1 83 ? -10.061 -4.715 9.716 1.00 90.12 83 MET A O 1
ATOM 622 N N . ALA A 1 84 ? -10.647 -5.032 11.861 1.00 92.31 84 ALA A N 1
ATOM 623 C CA . ALA A 1 84 ? -9.280 -5.240 12.341 1.00 92.31 84 ALA A CA 1
ATOM 624 C C . ALA A 1 84 ? -8.610 -6.453 11.677 1.00 92.31 84 ALA A C 1
ATOM 626 O O . ALA A 1 84 ? -7.446 -6.386 11.286 1.00 92.31 84 ALA A O 1
ATOM 627 N N . ALA A 1 85 ? -9.353 -7.552 11.513 1.00 93.44 85 ALA A N 1
ATOM 628 C CA . ALA A 1 85 ? -8.861 -8.750 10.844 1.00 93.44 85 ALA A CA 1
ATOM 629 C C . ALA A 1 85 ? -8.549 -8.488 9.362 1.00 93.44 85 ALA A C 1
ATOM 631 O O . ALA A 1 85 ? -7.494 -8.893 8.880 1.00 93.44 85 ALA A O 1
ATOM 632 N N . ILE A 1 86 ? -9.427 -7.776 8.647 1.00 94.75 86 ILE A N 1
ATOM 633 C CA . ILE A 1 86 ? -9.192 -7.436 7.237 1.00 94.75 86 ILE A CA 1
ATOM 634 C C . ILE A 1 86 ? -8.008 -6.469 7.096 1.00 94.75 86 ILE A C 1
ATOM 636 O O . ILE A 1 86 ? -7.156 -6.693 6.239 1.00 94.75 86 ILE A O 1
ATOM 640 N N . ASP A 1 87 ? -7.892 -5.457 7.962 1.00 95.00 87 ASP A N 1
ATOM 641 C CA . ASP A 1 87 ? -6.724 -4.566 7.990 1.00 95.00 87 ASP A CA 1
ATOM 642 C C . ASP A 1 87 ? -5.422 -5.346 8.189 1.00 95.00 87 ASP A C 1
ATOM 644 O O . ASP A 1 87 ? -4.426 -5.073 7.521 1.00 95.00 87 ASP A O 1
ATOM 648 N N . PHE A 1 88 ? -5.433 -6.350 9.067 1.00 95.56 88 PHE A N 1
ATOM 649 C CA . PHE A 1 88 ? -4.274 -7.204 9.297 1.00 95.56 88 PHE A CA 1
ATOM 650 C C . PHE A 1 88 ? -3.926 -8.067 8.071 1.00 95.56 88 PHE A C 1
ATOM 652 O O . PHE A 1 88 ? -2.751 -8.210 7.729 1.00 95.56 88 PHE A O 1
ATOM 659 N N . LEU A 1 89 ? -4.927 -8.595 7.358 1.00 96.44 89 LEU A N 1
ATOM 660 C CA . LEU A 1 89 ? -4.705 -9.318 6.099 1.00 96.44 89 LEU A CA 1
ATOM 661 C C . LEU A 1 89 ? -4.118 -8.404 5.015 1.00 96.44 89 LEU A C 1
ATOM 663 O O . LEU A 1 89 ? -3.185 -8.799 4.314 1.00 96.44 89 LEU A O 1
ATOM 667 N N . ILE A 1 90 ? -4.618 -7.171 4.903 1.00 95.88 90 ILE A N 1
ATOM 668 C CA . ILE A 1 90 ? -4.103 -6.178 3.953 1.00 95.88 90 ILE A CA 1
ATOM 669 C C . ILE A 1 90 ? -2.674 -5.757 4.326 1.00 95.88 90 ILE A C 1
ATOM 671 O O . ILE A 1 90 ? -1.819 -5.645 3.448 1.00 95.88 90 ILE A O 1
ATOM 675 N N . PHE A 1 91 ? -2.378 -5.603 5.618 1.00 96.81 91 PHE A N 1
ATOM 676 C CA . PHE A 1 91 ? -1.022 -5.381 6.124 1.00 96.81 91 PHE A CA 1
ATOM 677 C C . PHE A 1 91 ? -0.049 -6.483 5.668 1.00 96.81 91 PHE A C 1
ATOM 679 O O . PHE A 1 91 ? 1.036 -6.181 5.158 1.00 96.81 91 PHE A O 1
ATOM 686 N N . ILE A 1 92 ? -0.438 -7.757 5.785 1.00 96.50 92 ILE A N 1
ATOM 687 C CA . ILE A 1 92 ? 0.382 -8.879 5.305 1.00 96.50 92 ILE A CA 1
ATOM 688 C C . ILE A 1 92 ? 0.562 -8.796 3.784 1.00 96.50 92 ILE A C 1
ATOM 690 O O . ILE A 1 92 ? 1.685 -8.933 3.295 1.00 96.50 92 ILE A O 1
ATOM 694 N N . ALA A 1 93 ? -0.507 -8.515 3.033 1.00 95.56 93 ALA A N 1
ATOM 695 C CA . ALA A 1 93 ? -0.446 -8.397 1.578 1.00 95.56 93 ALA A CA 1
ATOM 696 C C . ALA A 1 93 ? 0.544 -7.305 1.126 1.00 95.56 93 ALA A C 1
ATOM 698 O O . ALA A 1 93 ? 1.433 -7.578 0.315 1.00 95.56 93 ALA A O 1
ATOM 699 N N . PHE A 1 94 ? 0.471 -6.098 1.698 1.00 95.38 94 PHE A N 1
ATOM 700 C CA . PHE A 1 94 ? 1.415 -5.019 1.378 1.00 95.38 94 PHE A CA 1
ATOM 701 C C . PHE A 1 94 ? 2.840 -5.300 1.860 1.00 95.38 94 PHE A C 1
ATOM 703 O O . PHE A 1 94 ? 3.796 -4.856 1.219 1.00 95.38 94 PHE A O 1
ATOM 710 N N . THR A 1 95 ? 3.018 -6.087 2.922 1.00 95.06 95 THR A N 1
ATOM 711 C CA . THR A 1 95 ? 4.346 -6.562 3.336 1.00 95.06 95 THR A CA 1
ATOM 712 C C . THR A 1 95 ? 4.962 -7.464 2.265 1.00 95.06 95 THR A C 1
ATOM 714 O O . THR A 1 95 ? 6.105 -7.246 1.863 1.00 95.06 95 THR A O 1
ATOM 717 N N . VAL A 1 96 ? 4.201 -8.426 1.730 1.00 94.56 96 VAL A N 1
ATOM 718 C CA . VAL A 1 96 ? 4.663 -9.315 0.647 1.00 94.56 96 VAL A CA 1
ATOM 719 C C . VAL A 1 96 ? 4.985 -8.523 -0.625 1.00 94.56 96 VAL A C 1
ATOM 721 O O . VAL A 1 96 ? 6.032 -8.742 -1.242 1.00 94.56 96 VAL A O 1
ATOM 724 N N . VAL A 1 97 ? 4.142 -7.553 -0.993 1.00 92.44 97 VAL A N 1
ATOM 725 C CA . VAL A 1 97 ? 4.406 -6.644 -2.123 1.00 92.44 97 VAL A CA 1
ATOM 726 C C . VAL A 1 97 ? 5.684 -5.831 -1.885 1.00 92.44 97 VAL A C 1
ATOM 728 O O . VAL A 1 97 ? 6.545 -5.750 -2.758 1.00 92.44 97 VAL A O 1
ATOM 731 N N . SER A 1 98 ? 5.870 -5.289 -0.681 1.00 92.19 98 SER A N 1
ATOM 732 C CA . SER A 1 98 ? 7.053 -4.489 -0.339 1.00 92.19 98 SER A CA 1
ATOM 733 C C . SER A 1 98 ? 8.350 -5.300 -0.406 1.00 92.19 98 SER A C 1
ATOM 735 O O . SER A 1 98 ? 9.375 -4.778 -0.844 1.00 92.19 98 SER A O 1
ATOM 737 N N . VAL A 1 99 ? 8.321 -6.577 -0.014 1.00 91.31 99 VAL A N 1
ATOM 738 C CA . VAL A 1 99 ? 9.492 -7.467 -0.096 1.00 91.31 99 VAL A CA 1
ATOM 739 C C . VAL A 1 99 ? 9.767 -7.904 -1.537 1.00 91.31 99 VAL A C 1
ATOM 741 O O . VAL A 1 99 ? 10.924 -7.912 -1.958 1.00 91.31 99 VAL A O 1
ATOM 744 N N . SER A 1 100 ? 8.730 -8.248 -2.305 1.00 88.94 100 SER A N 1
ATOM 745 C CA . SER A 1 100 ? 8.879 -8.700 -3.699 1.00 88.94 100 SER A CA 1
ATOM 746 C C . SER A 1 100 ? 9.367 -7.586 -4.627 1.00 88.94 100 SER A C 1
ATOM 748 O O . SER A 1 100 ? 10.296 -7.812 -5.399 1.00 88.94 100 SER A O 1
ATOM 750 N N . VAL A 1 101 ? 8.826 -6.372 -4.495 1.00 86.94 101 VAL A N 1
ATOM 751 C CA . VAL A 1 101 ? 9.275 -5.192 -5.253 1.00 86.94 101 VAL A CA 1
ATOM 752 C C . VAL A 1 101 ? 10.592 -4.635 -4.700 1.00 86.94 101 VAL A C 1
ATOM 754 O O . VAL A 1 101 ? 11.437 -4.167 -5.460 1.00 86.94 101 VAL A O 1
ATOM 757 N N . GLY A 1 102 ? 10.815 -4.716 -3.385 1.00 84.88 102 GLY A N 1
ATOM 758 C CA . GLY A 1 102 ? 11.998 -4.145 -2.737 1.00 84.88 102 GLY A CA 1
ATOM 759 C C . GLY A 1 102 ? 13.311 -4.819 -3.128 1.00 84.88 102 GLY A C 1
ATOM 760 O O . GLY A 1 102 ? 14.307 -4.128 -3.324 1.00 84.88 102 GLY A O 1
ATOM 761 N N . ARG A 1 103 ? 13.324 -6.148 -3.297 1.00 82.81 103 ARG A N 1
ATOM 762 C CA . ARG A 1 103 ? 14.536 -6.902 -3.674 1.00 82.81 103 ARG A CA 1
ATOM 763 C C . ARG A 1 103 ? 15.204 -6.389 -4.961 1.00 82.81 103 ARG A C 1
ATOM 765 O O . ARG A 1 103 ? 16.383 -6.047 -4.885 1.00 82.81 103 ARG A O 1
ATOM 772 N N . PRO A 1 104 ? 14.509 -6.304 -6.114 1.00 79.31 104 PRO A N 1
ATOM 773 C CA . PRO A 1 104 ? 15.123 -5.792 -7.334 1.00 79.31 104 PRO A CA 1
ATOM 774 C C . PRO A 1 104 ? 15.405 -4.289 -7.254 1.00 79.31 104 PRO A C 1
ATOM 776 O O . PRO A 1 104 ? 16.394 -3.839 -7.808 1.00 79.31 104 PRO A O 1
ATOM 779 N N . VAL A 1 105 ? 14.581 -3.502 -6.556 1.00 80.19 105 VAL A N 1
ATOM 780 C CA . VAL A 1 105 ? 14.661 -2.029 -6.569 1.00 80.19 105 VAL A CA 1
ATOM 781 C C . VAL A 1 105 ? 15.716 -1.471 -5.604 1.00 80.19 105 VAL A C 1
ATOM 783 O O . VAL A 1 105 ? 16.244 -0.374 -5.826 1.00 80.19 105 VAL A O 1
ATOM 786 N N . ALA A 1 106 ? 16.043 -2.196 -4.532 1.00 79.31 106 ALA A N 1
ATOM 787 C CA . ALA A 1 106 ? 16.988 -1.746 -3.511 1.00 79.31 106 ALA A CA 1
ATOM 788 C C . ALA A 1 106 ? 18.419 -1.595 -4.048 1.00 79.31 106 ALA A C 1
ATOM 790 O O . ALA A 1 106 ? 19.121 -0.673 -3.640 1.00 79.31 106 ALA A O 1
ATOM 791 N N . SER A 1 107 ? 18.832 -2.444 -4.994 1.00 74.94 107 SER A N 1
ATOM 792 C CA . SER A 1 107 ? 20.180 -2.431 -5.578 1.00 74.94 107 SER A CA 1
ATOM 793 C C . SER A 1 107 ? 20.351 -1.445 -6.741 1.00 74.94 107 SER A C 1
ATOM 795 O O . SER A 1 107 ? 21.470 -1.237 -7.207 1.00 74.94 107 SER A O 1
ATOM 797 N N . LEU A 1 108 ? 19.274 -0.805 -7.214 1.00 77.25 108 LEU A N 1
ATOM 798 C CA . LEU A 1 108 ? 19.346 0.133 -8.335 1.00 77.25 108 LEU A CA 1
ATOM 799 C C . LEU A 1 108 ? 19.773 1.540 -7.906 1.00 77.25 108 LEU A C 1
ATOM 801 O O . LEU A 1 108 ? 19.145 2.168 -7.042 1.00 77.25 108 LEU A O 1
ATOM 805 N N . ASN A 1 109 ? 20.770 2.073 -8.616 1.00 82.25 109 ASN A N 1
ATOM 806 C CA . ASN A 1 109 ? 21.133 3.486 -8.604 1.00 82.25 109 ASN A CA 1
ATOM 807 C C . ASN A 1 109 ? 20.399 4.234 -9.732 1.00 82.25 109 ASN A C 1
ATOM 809 O O . ASN A 1 109 ? 20.696 4.034 -10.906 1.00 82.25 109 ASN A O 1
ATOM 813 N N . CYS A 1 110 ? 19.453 5.112 -9.383 1.00 84.62 110 CYS A N 1
ATOM 814 C CA . CYS A 1 110 ? 18.655 5.840 -10.379 1.00 84.62 110 CYS A CA 1
ATOM 815 C C . CYS A 1 110 ? 19.405 6.986 -11.078 1.00 84.62 110 CYS A C 1
ATOM 817 O O . CYS A 1 110 ? 18.889 7.539 -12.047 1.00 84.62 110 CYS A O 1
ATOM 819 N N . TYR A 1 111 ? 20.582 7.392 -10.589 1.00 85.06 111 TYR A N 1
ATOM 820 C CA . TYR A 1 111 ? 21.358 8.464 -11.219 1.00 85.06 111 TYR A CA 1
ATOM 821 C C . TYR A 1 111 ? 22.131 7.964 -12.442 1.00 85.06 111 TYR A C 1
ATOM 823 O O . TYR A 1 111 ? 22.305 8.708 -13.404 1.00 85.06 111 TYR A O 1
ATOM 831 N N . TYR A 1 112 ? 22.530 6.691 -12.419 1.00 81.69 112 TYR A N 1
ATOM 832 C CA . TYR A 1 112 ? 23.255 6.035 -13.500 1.00 81.69 112 TYR A CA 1
ATOM 833 C C . TYR A 1 112 ? 22.433 4.848 -14.025 1.00 81.69 112 TYR A C 1
ATOM 835 O O . TYR A 1 112 ? 22.607 3.721 -13.546 1.00 81.69 112 TYR A O 1
ATOM 843 N N . PRO A 1 113 ? 21.520 5.082 -14.992 1.00 75.56 113 PRO A N 1
ATOM 844 C CA . PRO A 1 113 ? 20.823 4.007 -15.688 1.00 75.56 113 PRO A CA 1
ATOM 845 C C . PRO A 1 113 ? 21.830 2.988 -16.226 1.00 75.56 113 PRO A C 1
ATOM 847 O O . PRO A 1 113 ? 22.943 3.345 -16.610 1.00 75.56 113 PRO A O 1
ATOM 850 N N . PHE A 1 114 ? 21.451 1.717 -16.232 1.00 72.19 114 PHE A N 1
ATOM 851 C CA . PHE A 1 114 ? 22.291 0.592 -16.652 1.00 72.19 114 PHE A CA 1
ATOM 852 C C . PHE A 1 114 ? 23.539 0.255 -15.815 1.00 72.19 114 PHE A C 1
ATOM 854 O O . PHE A 1 114 ? 24.092 -0.828 -15.987 1.00 72.19 114 PHE A O 1
ATOM 861 N N . ALA A 1 115 ? 23.956 1.094 -14.861 1.00 69.44 115 ALA A N 1
ATOM 862 C CA . ALA A 1 115 ? 25.233 0.913 -14.159 1.00 69.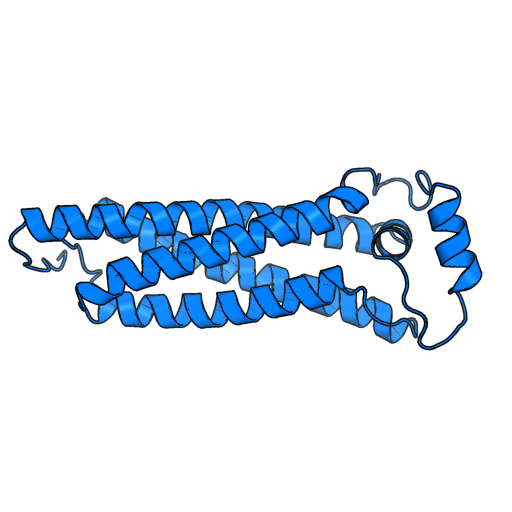44 115 ALA A CA 1
ATOM 863 C C . ALA A 1 115 ? 25.309 -0.317 -13.234 1.00 69.44 115 ALA A C 1
ATOM 865 O O . ALA A 1 115 ? 26.403 -0.741 -12.880 1.00 69.44 115 ALA A O 1
ATOM 866 N N . ASN A 1 116 ? 24.166 -0.889 -12.835 1.00 64.75 116 ASN A N 1
ATOM 867 C CA . ASN A 1 116 ? 24.099 -2.029 -11.907 1.00 64.75 116 ASN A CA 1
ATOM 868 C C . ASN A 1 116 ? 23.459 -3.275 -12.534 1.00 64.75 116 ASN A C 1
ATOM 870 O O . ASN A 1 116 ? 22.969 -4.149 -11.816 1.00 64.75 116 ASN A O 1
ATOM 874 N N . PHE A 1 117 ? 23.409 -3.364 -13.865 1.00 71.75 117 PHE A N 1
ATOM 875 C CA . PHE A 1 117 ? 22.890 -4.568 -14.499 1.00 71.75 117 PHE A CA 1
ATOM 876 C C . PHE A 1 117 ? 23.908 -5.704 -14.424 1.00 71.75 117 PHE A C 1
ATOM 878 O O . PHE A 1 117 ? 24.953 -5.676 -15.067 1.00 71.75 117 PHE A O 1
ATOM 885 N N . GLY A 1 118 ? 23.580 -6.725 -13.630 1.00 66.44 118 GLY A N 1
ATOM 886 C CA . GLY A 1 118 ? 24.273 -8.009 -13.674 1.00 66.44 118 GLY A CA 1
ATOM 887 C C . GLY A 1 118 ? 24.039 -8.727 -15.007 1.00 66.44 118 GLY A C 1
ATOM 888 O O . GLY A 1 118 ? 23.107 -8.402 -15.749 1.00 66.44 118 GLY A O 1
ATOM 889 N N . GLY A 1 119 ? 24.860 -9.740 -15.296 1.00 66.38 119 GLY A N 1
ATOM 890 C CA . GLY A 1 119 ? 24.790 -10.499 -16.551 1.00 66.38 119 GLY A CA 1
ATOM 891 C C . GLY A 1 119 ? 23.412 -11.108 -16.842 1.00 66.38 119 GLY A C 1
ATOM 892 O O . GLY A 1 119 ? 22.998 -11.147 -17.997 1.00 66.38 119 GLY A O 1
ATOM 893 N N . ASP A 1 120 ? 22.664 -11.500 -15.808 1.00 68.56 120 ASP A N 1
ATOM 894 C CA . ASP A 1 120 ? 21.311 -12.055 -15.957 1.00 68.56 120 ASP A CA 1
ATOM 895 C C . ASP A 1 120 ? 20.285 -11.014 -16.415 1.00 68.56 120 ASP A C 1
ATOM 897 O O . ASP A 1 120 ? 19.379 -11.326 -17.187 1.00 68.56 120 ASP A O 1
ATOM 901 N N . VAL A 1 121 ? 20.447 -9.756 -15.994 1.00 72.31 121 VAL A N 1
ATOM 902 C CA . VAL A 1 121 ? 19.565 -8.670 -16.429 1.00 72.31 121 VAL A CA 1
ATOM 903 C C . VAL A 1 121 ? 19.884 -8.262 -17.864 1.00 72.31 121 VAL A C 1
ATOM 905 O O . VAL A 1 121 ? 18.967 -8.060 -18.658 1.00 72.31 121 VAL A O 1
ATOM 908 N N . LEU A 1 122 ? 21.171 -8.224 -18.230 1.00 69.31 122 LEU A N 1
ATOM 909 C CA . LEU A 1 122 ? 21.587 -8.008 -19.618 1.00 69.31 122 LEU A CA 1
ATOM 910 C C . LEU A 1 122 ? 21.033 -9.094 -20.545 1.00 69.31 122 LEU A C 1
ATOM 912 O O . LEU A 1 122 ? 20.485 -8.758 -21.589 1.00 69.31 122 LEU A O 1
ATOM 916 N N . LYS A 1 123 ? 21.106 -10.370 -20.145 1.00 72.50 123 LYS A N 1
ATOM 917 C CA . LYS A 1 123 ? 20.502 -11.482 -20.895 1.00 72.50 123 LYS A CA 1
ATOM 918 C C . LYS A 1 123 ? 18.989 -11.344 -21.007 1.00 72.50 123 LYS A C 1
ATOM 920 O O . LYS A 1 123 ? 18.456 -11.469 -22.099 1.00 72.50 123 LYS A O 1
ATOM 925 N N . ASN A 1 124 ? 18.295 -11.013 -19.914 1.00 75.12 124 ASN A N 1
ATOM 926 C CA . ASN A 1 124 ? 16.845 -10.816 -19.948 1.00 75.12 124 ASN A CA 1
ATOM 927 C C . ASN A 1 124 ? 16.443 -9.701 -20.923 1.00 75.12 124 ASN A C 1
ATOM 929 O O . ASN A 1 124 ? 15.470 -9.863 -21.653 1.00 75.12 124 ASN A O 1
ATOM 933 N N . ILE A 1 125 ? 17.206 -8.607 -20.976 1.00 73.44 125 ILE A N 1
ATOM 934 C CA . ILE A 1 125 ? 17.009 -7.558 -21.977 1.00 73.44 125 ILE A CA 1
ATOM 935 C C . ILE A 1 125 ? 17.312 -8.112 -23.370 1.00 73.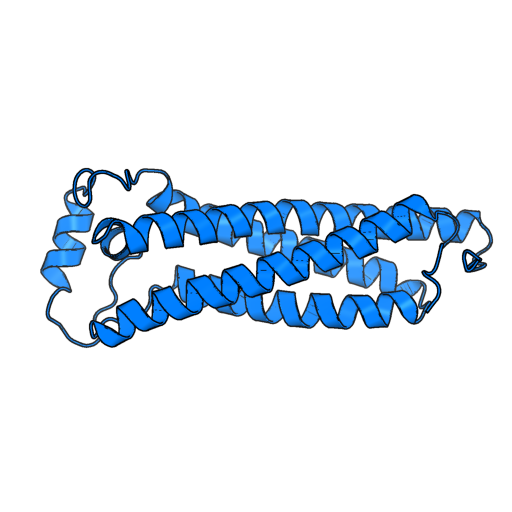44 125 ILE A C 1
ATOM 937 O O . ILE A 1 125 ? 16.461 -8.034 -24.241 1.00 73.44 125 ILE A O 1
ATOM 941 N N . GLN A 1 126 ? 18.478 -8.712 -23.588 1.00 73.56 126 GLN A N 1
ATOM 942 C CA . GLN A 1 126 ? 18.919 -9.184 -24.902 1.00 73.56 126 GLN A CA 1
ATOM 943 C C . GLN A 1 126 ? 17.988 -10.248 -25.509 1.00 73.56 126 GLN A C 1
ATOM 945 O O . GLN A 1 126 ? 17.761 -10.249 -26.717 1.00 73.56 126 GLN A O 1
ATOM 950 N N . ASP A 1 127 ? 17.393 -11.099 -24.674 1.00 75.50 127 ASP A N 1
ATOM 951 C CA . ASP A 1 127 ? 16.481 -12.160 -25.099 1.00 75.50 127 ASP A CA 1
ATOM 952 C C . ASP A 1 127 ? 15.062 -11.656 -25.394 1.00 75.50 127 ASP A C 1
ATOM 954 O O . ASP A 1 127 ? 14.341 -12.304 -26.162 1.00 75.50 127 ASP A O 1
ATOM 958 N N . ASN A 1 128 ? 14.650 -10.528 -24.804 1.00 72.62 128 ASN A N 1
ATOM 959 C CA . ASN A 1 128 ? 13.266 -10.036 -24.852 1.00 72.62 128 ASN A CA 1
ATOM 960 C C . ASN A 1 128 ? 13.104 -8.685 -25.569 1.00 72.62 128 ASN A C 1
ATOM 962 O O . ASN A 1 128 ? 11.993 -8.354 -25.989 1.00 72.62 128 ASN A O 1
ATOM 966 N N . ILE A 1 129 ? 14.180 -7.919 -25.757 1.00 73.94 129 ILE A N 1
ATOM 967 C CA . ILE A 1 129 ? 14.155 -6.625 -26.442 1.00 73.94 129 ILE A CA 1
ATOM 968 C C . ILE A 1 129 ? 13.845 -6.823 -27.931 1.00 73.94 129 ILE A C 1
ATOM 970 O O . ILE A 1 129 ? 14.427 -7.676 -28.599 1.00 73.94 129 ILE A O 1
ATOM 974 N N . GLY A 1 130 ? 12.877 -6.064 -28.449 1.00 68.00 130 GLY A N 1
ATOM 975 C CA . GLY A 1 130 ? 12.438 -6.162 -29.847 1.00 68.00 130 GLY A CA 1
ATOM 976 C C . GLY A 1 130 ? 11.523 -7.351 -30.174 1.00 68.00 130 GLY A C 1
ATOM 977 O O . GLY A 1 130 ? 11.134 -7.500 -31.331 1.00 68.00 130 GLY A O 1
ATOM 978 N N . LYS A 1 131 ? 11.143 -8.177 -29.188 1.00 75.81 131 LYS A N 1
ATOM 979 C CA . LYS A 1 131 ? 10.106 -9.208 -29.351 1.00 75.81 131 LYS A CA 1
ATOM 980 C C . LYS A 1 131 ? 8.770 -8.686 -28.808 1.00 75.81 131 LYS A C 1
ATOM 982 O O . LYS A 1 131 ? 8.651 -8.559 -27.590 1.00 75.81 131 LYS A O 1
ATOM 987 N N . PRO A 1 132 ? 7.781 -8.380 -29.664 1.00 69.75 132 PRO A N 1
ATOM 988 C CA . PRO A 1 132 ? 6.480 -7.911 -29.196 1.00 69.75 132 PRO A CA 1
ATOM 989 C C . PRO A 1 132 ? 5.792 -8.993 -28.351 1.00 69.75 132 PRO A C 1
ATOM 991 O O . PRO A 1 132 ? 5.794 -10.166 -28.727 1.00 69.75 132 PRO A O 1
ATOM 994 N N . GLY A 1 133 ? 5.232 -8.603 -27.203 1.00 68.81 133 GLY A N 1
ATOM 995 C CA . GLY A 1 133 ? 4.580 -9.519 -26.254 1.00 68.81 133 GLY A CA 1
ATOM 996 C C . GLY A 1 133 ? 5.547 -10.290 -25.348 1.00 68.81 133 GLY A C 1
ATOM 997 O O . GLY A 1 133 ? 5.169 -11.279 -24.727 1.00 68.81 133 GLY A O 1
ATOM 998 N N . SER A 1 134 ? 6.818 -9.885 -25.276 1.00 75.94 134 SER A N 1
ATOM 999 C CA . SER A 1 134 ? 7.756 -10.451 -24.307 1.00 75.94 134 SER A CA 1
ATOM 1000 C C . SER A 1 134 ? 7.559 -9.829 -22.920 1.00 75.94 134 SER A C 1
ATOM 1002 O O . SER A 1 134 ? 7.327 -8.625 -22.783 1.00 75.94 134 SER A O 1
ATOM 1004 N N . THR A 1 135 ? 7.668 -10.643 -21.866 1.00 74.81 135 THR A N 1
ATOM 1005 C CA . THR A 1 135 ? 7.653 -10.152 -20.482 1.00 74.81 135 THR A CA 1
ATOM 1006 C C . THR A 1 135 ? 9.060 -9.727 -20.076 1.00 74.81 135 THR A C 1
ATOM 1008 O O . THR A 1 135 ? 9.963 -10.559 -19.962 1.00 74.81 135 THR A O 1
ATOM 1011 N N . ILE A 1 136 ? 9.247 -8.437 -19.807 1.00 77.88 136 ILE A N 1
ATOM 1012 C CA . ILE A 1 136 ? 10.506 -7.915 -19.274 1.00 77.88 136 ILE A CA 1
ATOM 1013 C C . ILE A 1 136 ? 10.479 -7.990 -17.744 1.00 77.88 136 ILE A C 1
ATOM 1015 O O . ILE A 1 136 ? 9.498 -7.611 -17.102 1.00 77.88 136 ILE A O 1
ATOM 1019 N N . ALA A 1 137 ? 11.569 -8.471 -17.138 1.00 79.38 137 ALA A N 1
ATOM 1020 C CA . ALA A 1 137 ? 11.685 -8.484 -15.684 1.00 79.38 137 ALA A CA 1
ATOM 1021 C C . ALA A 1 137 ? 11.635 -7.054 -15.117 1.00 79.38 137 ALA A C 1
ATOM 1023 O O . ALA A 1 137 ? 12.236 -6.131 -15.672 1.00 79.38 137 ALA A O 1
ATOM 1024 N N . LEU A 1 138 ? 10.980 -6.875 -13.965 1.00 80.25 138 LEU A N 1
ATOM 1025 C CA . LEU A 1 138 ? 10.826 -5.568 -13.314 1.00 80.25 138 LEU A CA 1
ATOM 1026 C C . LEU A 1 138 ? 12.166 -4.824 -13.171 1.00 80.25 138 LEU A C 1
ATOM 1028 O O . LEU A 1 138 ? 12.259 -3.632 -13.448 1.00 80.25 138 LEU A O 1
ATOM 1032 N N . GLN A 1 139 ? 13.233 -5.532 -12.800 1.00 80.81 139 GLN A N 1
ATOM 1033 C CA . GLN A 1 139 ? 14.565 -4.946 -12.651 1.00 80.81 139 GLN A CA 1
ATOM 1034 C C . GLN A 1 139 ? 15.116 -4.371 -13.969 1.00 80.81 139 GLN A C 1
ATOM 1036 O O . GLN A 1 139 ? 15.667 -3.273 -13.981 1.00 80.81 139 GLN A O 1
ATOM 1041 N N . SER A 1 140 ? 14.924 -5.080 -15.083 1.00 81.38 140 SER A N 1
ATOM 1042 C CA . SER A 1 140 ? 15.362 -4.673 -16.421 1.00 81.38 140 SER A CA 1
ATOM 1043 C C . SER A 1 140 ? 14.685 -3.373 -16.865 1.00 81.38 140 SER A C 1
ATOM 1045 O O . SER A 1 140 ? 15.346 -2.439 -17.313 1.00 81.38 140 SER A O 1
ATOM 1047 N N . TRP A 1 141 ? 13.362 -3.286 -16.694 1.00 83.56 141 TRP A N 1
ATOM 1048 C CA . TRP A 1 141 ? 12.587 -2.109 -17.095 1.00 83.56 141 TRP A CA 1
ATOM 1049 C C . TRP A 1 141 ? 12.860 -0.891 -16.204 1.00 83.56 141 TRP A C 1
ATOM 1051 O O . TRP A 1 141 ? 12.978 0.242 -16.678 1.00 83.56 141 TRP A O 1
ATOM 1061 N N . THR A 1 142 ? 13.005 -1.121 -14.898 1.00 83.94 142 THR A N 1
ATOM 1062 C CA . THR A 1 142 ? 13.254 -0.055 -13.917 1.00 83.94 142 THR A CA 1
ATOM 1063 C C . THR A 1 142 ? 14.625 0.586 -14.065 1.00 83.94 142 THR A C 1
ATOM 1065 O O . THR A 1 142 ? 14.751 1.785 -13.839 1.00 83.94 142 THR A O 1
ATOM 1068 N N . GLY A 1 143 ? 15.644 -0.167 -14.485 1.00 81.94 143 GLY A N 1
ATOM 1069 C CA . GLY A 1 143 ? 16.989 0.372 -14.706 1.00 81.94 143 GLY A CA 1
ATOM 1070 C C . GLY A 1 143 ? 17.210 1.012 -16.079 1.00 81.94 143 GLY A C 1
ATOM 1071 O O . GLY A 1 143 ? 18.297 1.538 -16.318 1.00 81.94 143 GLY A O 1
ATOM 1072 N N . MET A 1 144 ? 16.206 0.979 -16.965 1.00 82.12 144 MET A N 1
ATOM 1073 C CA . MET A 1 144 ? 16.308 1.477 -18.341 1.00 82.12 144 MET A CA 1
ATOM 1074 C C . MET A 1 144 ? 16.269 3.009 -18.427 1.00 82.12 144 MET A C 1
ATOM 1076 O O . MET A 1 144 ? 16.881 3.604 -19.310 1.00 82.12 144 MET A O 1
ATOM 1080 N N . SER A 1 145 ? 15.562 3.670 -17.506 1.00 85.25 145 SER A N 1
ATOM 1081 C CA . SER A 1 145 ? 15.467 5.128 -17.469 1.00 85.25 145 SER A CA 1
ATOM 1082 C C . SER A 1 145 ? 15.444 5.655 -16.036 1.00 85.25 145 SER A C 1
ATOM 1084 O O . SER A 1 145 ? 14.976 4.996 -15.104 1.00 85.25 145 SER A O 1
ATOM 1086 N N . LYS A 1 146 ? 15.920 6.893 -15.859 1.00 86.75 146 LYS A N 1
ATOM 1087 C CA . LYS A 1 146 ? 15.865 7.593 -14.568 1.00 86.75 146 LYS A CA 1
ATOM 1088 C C . LYS A 1 146 ? 14.421 7.731 -14.071 1.00 86.75 146 LYS A C 1
ATOM 1090 O O . LYS A 1 146 ? 14.171 7.526 -12.886 1.00 86.75 146 LYS A O 1
ATOM 1095 N N . SER A 1 147 ? 13.488 8.034 -14.978 1.00 88.19 147 SER A N 1
ATOM 1096 C CA . SER A 1 147 ? 12.065 8.190 -14.658 1.00 88.19 147 SER A CA 1
ATOM 1097 C C . SER A 1 147 ? 11.477 6.903 -14.082 1.00 88.19 147 SER A C 1
ATOM 1099 O O . SER A 1 147 ? 10.971 6.916 -12.964 1.00 88.19 147 SER A O 1
ATOM 1101 N N . ASN A 1 148 ? 11.645 5.776 -14.784 1.00 88.06 148 ASN A N 1
ATOM 1102 C CA . ASN A 1 148 ? 11.093 4.479 -14.377 1.00 88.06 148 ASN A CA 1
ATOM 1103 C C . ASN A 1 148 ? 11.663 4.020 -13.023 1.00 88.06 148 ASN A C 1
ATOM 1105 O O . ASN A 1 148 ? 10.952 3.436 -12.199 1.00 88.06 148 ASN A O 1
ATOM 1109 N N . CYS A 1 149 ? 12.948 4.305 -12.778 1.00 89.44 149 CYS A N 1
ATOM 1110 C CA . CYS A 1 149 ? 13.619 3.972 -11.525 1.00 89.44 149 CYS A CA 1
ATOM 1111 C C . CYS A 1 149 ? 13.030 4.740 -10.333 1.00 89.44 149 CYS A C 1
ATOM 1113 O O . CYS A 1 149 ? 12.681 4.130 -9.319 1.00 89.44 149 CYS A O 1
ATOM 1115 N N . PHE A 1 150 ? 12.892 6.067 -10.445 1.00 91.00 150 PHE A N 1
ATOM 1116 C CA . PHE A 1 150 ? 12.312 6.882 -9.373 1.00 91.00 150 PHE A CA 1
ATOM 1117 C C . PHE A 1 150 ? 10.829 6.588 -9.159 1.00 91.00 150 PHE A C 1
ATOM 1119 O O . PHE A 1 150 ? 10.396 6.496 -8.013 1.00 91.00 150 PHE A O 1
ATOM 1126 N N . GLU A 1 151 ? 10.077 6.373 -10.235 1.00 91.25 151 GLU A N 1
ATOM 1127 C CA . GLU A 1 151 ? 8.669 5.982 -10.176 1.00 91.25 151 GLU A CA 1
ATOM 1128 C C . GLU A 1 151 ? 8.484 4.671 -9.402 1.00 91.25 151 GLU A C 1
ATOM 1130 O O . GLU A 1 151 ? 7.674 4.597 -8.479 1.00 91.25 151 GLU A O 1
ATOM 1135 N N . THR A 1 152 ? 9.312 3.661 -9.673 1.00 90.31 152 THR A N 1
ATOM 1136 C CA . THR A 1 152 ? 9.214 2.374 -8.966 1.00 90.31 152 THR A CA 1
ATOM 1137 C C . THR A 1 152 ? 9.692 2.461 -7.521 1.00 90.31 152 THR A C 1
ATOM 1139 O O . THR A 1 152 ? 9.093 1.847 -6.637 1.00 90.31 152 THR A O 1
ATOM 1142 N N . LYS A 1 153 ? 10.728 3.263 -7.235 1.00 91.19 153 LYS A N 1
ATOM 1143 C CA . LYS A 1 153 ? 11.132 3.547 -5.847 1.00 91.19 153 LYS A CA 1
ATOM 1144 C C . LYS A 1 153 ? 10.027 4.269 -5.075 1.00 91.19 153 LYS A C 1
ATOM 1146 O O . LYS A 1 153 ? 9.830 3.962 -3.901 1.00 91.19 153 LYS A O 1
ATOM 1151 N N . ALA A 1 154 ? 9.294 5.175 -5.721 1.00 93.50 154 ALA A N 1
ATOM 1152 C CA . ALA A 1 154 ? 8.143 5.831 -5.116 1.00 93.50 154 ALA A CA 1
ATOM 1153 C C . ALA A 1 154 ? 7.026 4.820 -4.816 1.00 93.50 154 ALA A C 1
ATOM 1155 O O . ALA A 1 154 ? 6.572 4.764 -3.675 1.00 93.50 154 ALA A O 1
ATOM 1156 N N . ILE A 1 155 ? 6.652 3.964 -5.779 1.00 93.25 155 ILE A N 1
ATOM 1157 C CA . ILE A 1 155 ? 5.666 2.884 -5.572 1.00 93.25 155 ILE A CA 1
ATOM 1158 C C . ILE A 1 155 ? 6.066 2.012 -4.372 1.00 93.25 155 ILE A C 1
ATOM 1160 O O . ILE A 1 155 ? 5.260 1.791 -3.471 1.00 93.25 155 ILE A O 1
ATOM 1164 N N . TRP A 1 156 ? 7.326 1.571 -4.316 1.00 93.25 156 TRP A N 1
ATOM 1165 C CA . TRP A 1 156 ? 7.847 0.772 -3.206 1.00 93.25 156 TRP A CA 1
ATOM 1166 C C . TRP A 1 156 ? 7.755 1.497 -1.853 1.00 93.25 156 TRP A C 1
ATOM 1168 O O . TRP A 1 156 ? 7.290 0.915 -0.871 1.00 93.25 156 TRP A O 1
ATOM 1178 N N . GLY A 1 157 ? 8.137 2.776 -1.802 1.00 94.12 157 GLY A N 1
ATOM 1179 C CA . GLY A 1 157 ? 8.046 3.596 -0.593 1.00 94.12 157 GLY A CA 1
ATOM 1180 C C . GLY A 1 157 ? 6.607 3.781 -0.101 1.00 94.12 157 GLY A C 1
ATOM 1181 O O . GLY A 1 157 ? 6.341 3.634 1.094 1.00 94.12 157 GLY A O 1
ATOM 1182 N N . PHE A 1 158 ? 5.661 4.029 -1.010 1.00 95.25 158 PHE A N 1
ATOM 1183 C CA . PHE A 1 158 ? 4.243 4.126 -0.658 1.00 95.25 158 PHE A CA 1
ATOM 1184 C C . PHE A 1 158 ? 3.668 2.789 -0.176 1.00 95.25 158 PHE A C 1
ATOM 1186 O O . PHE A 1 158 ? 2.891 2.789 0.777 1.00 95.25 158 PHE A O 1
ATOM 1193 N N . CYS A 1 159 ? 4.083 1.652 -0.745 1.00 93.88 159 CYS A N 1
ATOM 1194 C CA . CYS A 1 159 ? 3.698 0.331 -0.238 1.00 93.88 159 CYS A CA 1
ATOM 1195 C C . CYS A 1 159 ? 4.154 0.115 1.216 1.00 93.88 159 CYS A C 1
ATOM 1197 O O . CYS A 1 159 ? 3.366 -0.361 2.030 1.00 93.88 159 CYS A O 1
ATOM 1199 N N . ILE A 1 160 ? 5.375 0.533 1.577 1.00 94.81 160 ILE A N 1
ATOM 1200 C CA . ILE A 1 160 ? 5.859 0.467 2.970 1.00 94.81 160 ILE A CA 1
ATOM 1201 C C . ILE A 1 160 ? 5.032 1.382 3.881 1.00 94.81 160 ILE A C 1
ATOM 1203 O O . ILE A 1 160 ? 4.636 0.977 4.976 1.00 94.81 160 ILE A O 1
ATOM 1207 N N . ALA A 1 161 ? 4.743 2.607 3.436 1.00 96.50 161 ALA A N 1
ATOM 1208 C CA . ALA A 1 161 ? 3.925 3.539 4.206 1.00 96.50 161 ALA A CA 1
ATOM 1209 C C . ALA A 1 161 ? 2.509 2.983 4.449 1.00 96.50 161 ALA A C 1
ATOM 1211 O O . ALA A 1 161 ? 1.995 3.058 5.566 1.00 96.50 161 ALA A O 1
ATOM 1212 N N . LEU A 1 162 ? 1.907 2.354 3.434 1.00 96.12 162 LEU A N 1
ATOM 1213 C CA . LEU A 1 162 ? 0.625 1.660 3.548 1.00 96.12 162 LEU A CA 1
ATOM 1214 C C . LEU A 1 162 ? 0.691 0.502 4.547 1.00 96.12 162 LEU A C 1
ATOM 1216 O O . LEU A 1 162 ? -0.198 0.399 5.389 1.00 96.12 162 LEU A O 1
ATOM 1220 N N . THR A 1 163 ? 1.751 -0.312 4.529 1.00 95.81 163 THR A N 1
ATOM 1221 C CA . THR A 1 163 ? 1.972 -1.373 5.526 1.00 95.81 163 THR A CA 1
ATOM 1222 C C . THR A 1 163 ? 1.907 -0.821 6.954 1.00 95.81 163 THR A C 1
ATOM 1224 O O . THR A 1 163 ? 1.170 -1.347 7.789 1.00 95.81 163 THR A O 1
ATOM 1227 N N . VAL A 1 164 ? 2.612 0.278 7.240 1.00 96.56 164 VAL A N 1
ATOM 1228 C CA . VAL A 1 164 ? 2.603 0.908 8.574 1.00 96.56 164 VAL A CA 1
ATOM 1229 C C . VAL A 1 164 ? 1.211 1.429 8.940 1.00 96.56 164 VAL A C 1
ATOM 1231 O O . VAL A 1 164 ? 0.748 1.231 10.068 1.00 96.56 164 VAL A O 1
ATOM 1234 N N . LEU A 1 165 ? 0.514 2.067 7.998 1.00 96.44 165 LEU A N 1
ATOM 1235 C CA . LEU A 1 165 ? -0.828 2.592 8.238 1.00 96.44 165 LEU A CA 1
ATOM 1236 C C . LEU A 1 165 ? -1.846 1.476 8.508 1.00 96.44 165 LEU A C 1
ATOM 1238 O O . LEU A 1 165 ? -2.638 1.611 9.436 1.00 96.44 165 LEU A O 1
ATOM 1242 N N . TYR A 1 166 ? -1.841 0.384 7.737 1.00 96.56 166 TYR A N 1
ATOM 1243 C CA . TYR A 1 166 ? -2.753 -0.749 7.953 1.00 96.56 166 TYR A CA 1
ATOM 1244 C C . TYR A 1 166 ? -2.458 -1.500 9.249 1.00 96.56 166 TYR A C 1
ATOM 1246 O O . TYR A 1 166 ? -3.385 -1.898 9.950 1.00 96.56 166 TYR A O 1
ATOM 1254 N N . PHE A 1 167 ? -1.184 -1.632 9.627 1.00 96.38 167 PHE A N 1
ATOM 1255 C CA . PHE A 1 167 ? -0.829 -2.154 10.945 1.00 96.38 167 PHE A CA 1
ATOM 1256 C C . PHE A 1 167 ? -1.391 -1.267 12.065 1.00 96.38 167 PHE A C 1
ATOM 1258 O O . PHE A 1 167 ? -1.973 -1.758 13.033 1.00 96.38 167 PHE A O 1
ATOM 1265 N N . THR A 1 168 ? -1.266 0.052 11.902 1.00 94.69 168 THR A N 1
ATOM 1266 C CA . THR A 1 168 ? -1.796 1.024 12.860 1.00 94.69 168 THR A CA 1
ATOM 1267 C C . THR A 1 168 ? -3.312 0.878 12.999 1.00 94.69 168 THR A C 1
ATOM 1269 O O . THR A 1 168 ? -3.806 0.748 14.117 1.00 94.69 168 THR A O 1
ATOM 1272 N N . THR A 1 169 ? -4.074 0.821 11.902 1.00 94.50 169 THR A N 1
ATOM 1273 C CA . THR A 1 169 ? -5.537 0.665 11.983 1.00 94.50 169 THR A CA 1
ATOM 1274 C C . THR A 1 169 ? -5.962 -0.703 12.528 1.00 94.50 169 THR A C 1
ATOM 1276 O O . THR A 1 169 ? -6.881 -0.756 13.352 1.00 94.50 169 THR A O 1
ATOM 1279 N N . ALA A 1 170 ? -5.233 -1.778 12.199 1.00 94.69 170 ALA A N 1
ATOM 1280 C CA . ALA A 1 170 ? -5.447 -3.112 12.765 1.00 94.69 170 ALA A CA 1
ATOM 1281 C C . ALA A 1 170 ? -5.262 -3.144 14.294 1.00 94.69 170 ALA A C 1
ATOM 1283 O O . ALA A 1 170 ? -5.996 -3.849 14.984 1.00 94.69 170 ALA A O 1
ATOM 1284 N N . ALA A 1 171 ? -4.321 -2.366 14.840 1.00 93.31 171 ALA A N 1
ATOM 1285 C CA . ALA A 1 171 ? -4.091 -2.267 16.282 1.00 93.31 171 ALA A CA 1
ATOM 1286 C C . ALA A 1 171 ? -5.094 -1.333 16.993 1.00 93.31 171 ALA A C 1
ATOM 1288 O O . ALA A 1 171 ? -5.514 -1.600 18.125 1.00 93.31 171 ALA A O 1
ATOM 1289 N N . LEU A 1 172 ? -5.512 -0.239 16.346 1.00 91.44 172 LEU A N 1
ATOM 1290 C CA . LEU A 1 172 ? -6.439 0.735 16.937 1.00 91.44 172 LEU A CA 1
ATOM 1291 C C . LEU A 1 172 ? -7.865 0.176 17.086 1.00 91.44 172 LEU A C 1
ATOM 1293 O O . LEU A 1 172 ? -8.523 0.444 18.090 1.00 91.44 172 LEU A O 1
ATOM 1297 N N . LEU A 1 173 ? -8.348 -0.633 16.140 1.00 89.19 173 LEU A N 1
ATOM 1298 C CA . LEU A 1 173 ? -9.730 -1.133 16.150 1.00 89.19 173 LEU A CA 1
ATOM 1299 C C . LEU A 1 173 ? -10.077 -2.037 17.358 1.00 89.19 173 LEU A C 1
ATOM 1301 O O . LEU A 1 173 ? -11.093 -1.780 18.012 1.00 89.19 173 LEU A O 1
ATOM 1305 N N . PRO A 1 174 ? -9.257 -3.037 17.748 1.00 88.31 174 PRO A N 1
ATOM 1306 C CA . PRO A 1 174 ? -9.500 -3.818 18.960 1.00 88.31 174 PRO A CA 1
ATOM 1307 C C . PRO A 1 174 ? -9.443 -2.963 20.230 1.00 88.31 174 PRO A C 1
ATOM 1309 O O . PRO A 1 174 ? -10.267 -3.135 21.129 1.00 88.31 174 PRO A O 1
ATOM 1312 N N . THR A 1 175 ? -8.507 -2.009 20.313 1.00 86.50 175 THR A N 1
ATOM 1313 C CA . THR A 1 175 ? -8.376 -1.138 21.496 1.00 86.50 175 THR A CA 1
ATOM 1314 C C . THR A 1 175 ? -9.579 -0.205 21.663 1.00 86.50 175 THR A C 1
ATOM 1316 O O . THR A 1 175 ? -10.062 -0.035 22.788 1.00 86.50 175 THR A O 1
ATOM 1319 N N . LEU A 1 176 ? -10.122 0.321 20.558 1.00 85.50 176 LEU A N 1
ATOM 1320 C CA . LEU A 1 176 ? -11.400 1.042 20.518 1.00 85.50 176 LEU A CA 1
ATOM 1321 C C . LEU A 1 176 ? -12.552 0.166 21.010 1.00 85.50 176 LEU A C 1
ATOM 1323 O O . LEU A 1 176 ? -13.311 0.593 21.876 1.00 85.50 176 LEU A O 1
ATOM 1327 N N . HIS A 1 177 ? -12.645 -1.077 20.535 1.00 83.88 177 HIS A N 1
ATOM 1328 C CA . HIS A 1 177 ? -13.697 -1.998 20.960 1.00 83.88 177 HIS A CA 1
ATOM 1329 C C . HIS A 1 177 ? -13.641 -2.294 22.472 1.00 83.88 177 HIS A C 1
ATOM 1331 O O . HIS A 1 177 ? -14.659 -2.205 23.166 1.00 83.88 177 HIS A O 1
ATOM 1337 N N . PHE A 1 178 ? -12.452 -2.580 23.019 1.00 83.31 178 PHE A N 1
ATOM 1338 C CA . PHE A 1 178 ? -12.281 -2.806 24.459 1.00 83.31 178 PHE A CA 1
ATOM 1339 C C . PHE A 1 178 ? -12.650 -1.575 25.296 1.00 83.31 178 PHE A C 1
ATOM 1341 O O . PHE A 1 178 ? -13.269 -1.720 26.355 1.00 83.31 178 PHE A O 1
ATOM 1348 N N . LYS A 1 179 ? -12.300 -0.365 24.840 1.00 81.69 179 LYS A N 1
ATOM 1349 C CA . LYS A 1 179 ? -12.686 0.879 25.523 1.00 81.69 179 LYS A CA 1
ATOM 1350 C C . LYS A 1 179 ? -14.186 1.151 25.421 1.00 81.69 179 LYS A C 1
ATOM 1352 O O . LYS A 1 179 ? -14.782 1.499 26.438 1.00 81.69 179 LYS A O 1
ATOM 1357 N N . ASN A 1 180 ? -14.806 0.893 24.270 1.00 78.75 180 ASN A N 1
ATOM 1358 C CA . ASN A 1 180 ? -16.250 1.031 24.091 1.00 78.75 180 ASN A CA 1
ATOM 1359 C C . ASN A 1 180 ? -17.029 0.113 25.049 1.00 78.75 180 ASN A C 1
ATOM 1361 O O . ASN A 1 180 ? -17.980 0.542 25.702 1.00 78.75 180 ASN A O 1
ATOM 1365 N N . LYS A 1 181 ? -16.570 -1.139 25.214 1.00 76.75 181 LYS A N 1
ATOM 1366 C CA . LYS A 1 181 ? -17.166 -2.092 26.163 1.00 76.75 181 LYS A CA 1
ATOM 1367 C C . LYS A 1 181 ? -17.033 -1.621 27.617 1.00 76.75 181 LYS A C 1
ATOM 1369 O O . LYS A 1 181 ? -17.991 -1.726 28.375 1.00 76.75 181 LYS A O 1
ATOM 1374 N N . LYS A 1 182 ? -15.875 -1.067 28.005 1.00 75.44 182 LYS A N 1
ATOM 1375 C CA . LYS A 1 182 ? -15.660 -0.500 29.353 1.00 75.44 182 LYS A CA 1
ATOM 1376 C C . LYS A 1 182 ? -16.492 0.760 29.616 1.00 75.44 182 LYS A C 1
ATOM 1378 O O . LYS A 1 182 ? -16.862 0.997 30.758 1.00 75.44 182 LYS A O 1
ATOM 1383 N N . ALA A 1 183 ? -16.811 1.536 28.582 1.00 69.81 183 ALA A N 1
ATOM 1384 C CA . ALA A 1 183 ? -17.659 2.725 28.673 1.00 69.81 183 ALA A CA 1
ATOM 1385 C C . ALA A 1 183 ? -19.174 2.413 28.695 1.00 69.81 183 ALA A C 1
ATOM 1387 O O . ALA A 1 183 ? -19.988 3.330 28.593 1.00 69.81 183 ALA A O 1
ATOM 1388 N N . GLY A 1 184 ? -19.567 1.138 28.810 1.00 64.38 184 GLY A N 1
ATOM 1389 C CA . GLY A 1 184 ? -20.971 0.718 28.850 1.00 64.38 184 GLY A CA 1
ATOM 1390 C C . GLY A 1 184 ? -21.646 0.616 27.478 1.00 64.38 184 GLY A C 1
ATOM 1391 O O . GLY A 1 184 ? -22.866 0.543 27.416 1.00 64.38 184 GLY A O 1
ATOM 1392 N N . GLY A 1 185 ? -20.883 0.623 26.377 1.00 59.66 185 GLY A N 1
ATOM 1393 C CA . GLY A 1 185 ? -21.414 0.478 25.015 1.00 59.66 185 GLY A CA 1
ATOM 1394 C C . GLY A 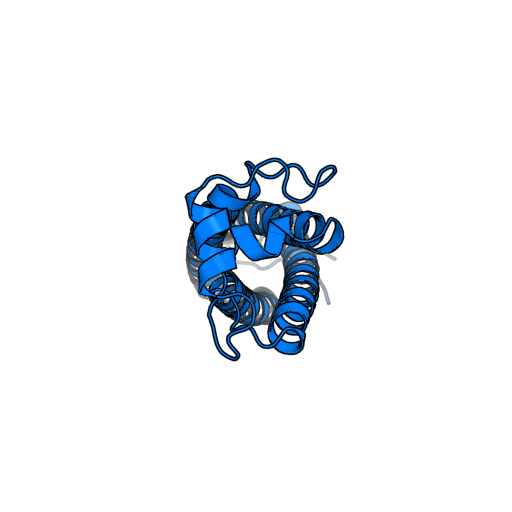1 185 ? -22.124 1.716 24.456 1.00 59.66 185 GLY A C 1
ATOM 1395 O O . GLY A 1 185 ? -22.624 1.667 23.334 1.00 59.66 185 GLY A O 1
ATOM 1396 N N . PHE A 1 186 ? -22.151 2.826 25.200 1.00 55.91 186 PHE A N 1
ATOM 1397 C CA . PHE A 1 186 ? -22.708 4.088 24.727 1.00 55.91 186 PHE A CA 1
ATOM 1398 C C . PHE A 1 186 ? -21.728 4.769 23.769 1.00 55.91 186 PHE A C 1
ATOM 1400 O O . PHE A 1 186 ? -20.679 5.278 24.177 1.00 55.91 186 PHE A O 1
ATOM 1407 N N . VAL A 1 187 ? -22.091 4.822 22.486 1.00 58.97 187 VAL A N 1
ATOM 1408 C CA . VAL A 1 187 ? -21.409 5.666 21.502 1.00 58.97 187 VAL A CA 1
ATOM 1409 C C . VAL A 1 187 ? -21.707 7.120 21.847 1.00 58.97 187 VAL A C 1
ATOM 1411 O O . VAL A 1 187 ? -22.721 7.675 21.440 1.00 58.97 187 VAL A O 1
ATOM 1414 N N . LYS A 1 188 ? -20.835 7.742 22.643 1.00 55.31 188 LYS A N 1
ATOM 1415 C CA . LYS A 1 188 ? -20.869 9.193 22.833 1.00 55.31 188 LYS A CA 1
ATOM 1416 C C . LYS A 1 188 ? -20.427 9.842 21.521 1.00 55.31 188 LYS A C 1
ATOM 1418 O O . LYS A 1 188 ? -19.311 9.600 21.063 1.00 55.31 188 LYS A O 1
ATOM 1423 N N . THR A 1 189 ? -21.292 10.615 20.884 1.00 51.16 189 THR A N 1
ATOM 1424 C CA . THR A 1 189 ? -20.885 11.568 19.847 1.00 51.16 189 THR A CA 1
ATOM 1425 C C . THR A 1 189 ? -20.128 12.699 20.534 1.00 51.16 189 THR A C 1
ATOM 1427 O O . THR A 1 189 ? -20.544 13.159 21.595 1.00 51.16 189 THR A O 1
ATOM 1430 N N . VAL A 1 190 ? -18.969 13.086 19.999 1.00 54.00 190 VAL A N 1
ATOM 1431 C CA . VAL A 1 190 ? -18.291 14.303 20.468 1.00 54.00 190 VAL A CA 1
ATOM 1432 C C . VAL A 1 190 ? -19.102 15.481 19.922 1.00 54.00 190 VAL A C 1
ATOM 1434 O O . VAL A 1 190 ? -19.311 15.534 18.706 1.00 54.00 190 VAL A O 1
ATOM 1437 N N . GLU A 1 191 ? -19.625 16.332 20.809 1.00 41.41 191 GLU A N 1
ATOM 1438 C CA . GLU A 1 191 ? -20.161 17.651 20.434 1.00 41.41 191 GLU A CA 1
ATOM 1439 C C . GLU A 1 191 ? -19.063 18.531 19.839 1.00 41.41 191 GLU A C 1
ATOM 1441 O O . GLU A 1 191 ? -17.932 18.516 20.383 1.00 41.41 191 GLU A O 1
#

Radius of gyration: 20.66 Å; chains: 1; bounding box: 48×30×59 Å

pLDDT: mean 84.34, std 11.13, range [41.41, 97.06]